Protein AF-A0AA40IRN2-F1 (afdb_monomer)

Solvent-accessible surface area (backbone atoms only — not comparable to full-atom values): 16487 Å² total; per-residue (Å²): 73,34,39,34,39,22,21,70,52,67,39,17,44,43,39,52,52,52,45,63,72,70,37,97,50,68,48,78,44,74,32,51,92,91,44,40,54,59,52,56,49,51,41,58,71,72,51,56,54,79,69,36,77,38,34,38,28,31,44,49,80,69,54,69,69,56,51,55,47,42,64,70,75,36,80,93,57,54,57,74,78,40,36,40,38,35,32,26,59,80,86,53,59,83,47,74,85,39,90,35,46,48,77,44,50,57,59,98,92,38,74,41,27,25,25,41,51,50,49,53,53,40,47,79,68,68,41,57,91,56,80,38,65,17,43,53,49,49,40,50,35,43,24,26,42,72,65,44,36,25,69,78,72,66,70,44,62,64,29,58,52,54,50,50,45,36,68,72,58,32,68,73,54,34,51,53,53,50,54,47,47,59,71,76,39,74,58,75,76,82,49,73,66,56,52,49,52,53,51,51,52,51,52,51,50,50,51,50,46,57,49,47,63,75,60,46,40,79,46,76,57,91,94,40,48,28,36,36,35,82,47,88,64,61,63,70,61,46,33,51,52,50,28,68,72,49,65,89,36,48,31,30,38,37,40,39,94,50,36,36,39,39,25,44,49,46,88,92,47,52,36,20,66,57,22,42,80,58,75,28,33,59,42,43,54,46,17,28,30,63,47,50,74,64,58,54,50,53,54,53,40,74,76,78,109

Secondary structure (DSSP, 8-state):
-EEEEEESSHHHHHHHHHHHHH-SSEEEEEE-TTTHHHHHHHHHHTTGGGG-SEEEEES----HHHHHHHHHH-TT--HHHHEEEEE--GGGGGGGG-TTEEE-SEETTEE--HHHHHHHHHHHTT-GGG--HHHHHHHHHHHHHHTTHIIIII---HHHHHHHHHHHH-HHHHHHHHHHHHHH-SS----HHHHHHHHHHHHHHHHHHHHHHHT-EEEEETTEEEEEEE--SSHHHHHHHHHHH-TTSSEEEEE-SSEEEEEESSTT--HHHHHHTTT-EEETTEEEEE--HHHHHHHHHHHH-

Sequence (305 aa):
MIKLFTHNDLDGIGCAILGQLAFENIDIEFCGYGDINKKVEEFIQSGDFNNYSHTYITDISITEELIEKIIRDYINFNLDENVTLIDHHPTAKYLYKYGWTIIKINNELGKCSGTSLFYEYLLDNKYSQLEKDVINEFVEIVRRYDTWEWKTVFNDEVPNILNNLLAIYGRKIFINNIMYKLKTEDKFQFDKTDLLLLEINKENKKLYFENKCKELIEYDIQNYHVGIVFAEQYISELGNYLAEQFKELDFIVLIGNKTISYRGIKDNIDLGVFAKQFGGGGHPKASGSRINKKNQLDYIKSLFN

Foldseek 3Di:
DEEEEFEDALLRLLLVLVCVLQDVDYDYDHDDPVCPLVVVLVCLVVVVLVVHQAYEYFQDDHDPVSVVCCVPPVVVDDCLRHYAYEHQDPVCVVCVVPPSYHYHQADPVGGFTRSRRSLVVSVVVVSCSCVAQANVQSSVLCGCLVVVCCVVPVVHCSSVLLSVLCVQLPSPRSSVVSSVCSVPDRHDDDDPVSVVSVVVVVVVVVVVLVVQLVQWDFDDDPPFTETEGEDDPPVVVSQVSNLVVCLVGQWYWYHYDWKIKIAGNDPPAQVQVVQVVQVWGDGRGIIMHTDDPVNVVVVVVVVPD

Nearest PDB structures (foldseek):
  6mtz-assembly1_A  TM=4.081E-01  e=3.654E-16  Helicobacter pylori G27
  3dev-assembly1_B  TM=4.100E-01  e=7.756E-09  Staphylococcus haemolyticus JCSC1435
  5izo-assembly2_B  TM=3.971E-01  e=1.043E-08  Bacillus subtilis subsp. subtilis str. 168
  5j21-assembly2_B  TM=4.107E-01  e=5.804E-08  Bacillus subtilis subsp. subtilis str. 168
  3e3m-assembly2_D  TM=5.536E-01  e=1.646E-01  Ruegeria pomeroyi

Organism: NCBI:txid1443123

pLDDT: mean 96.01, std 2.79, range [77.94, 98.88]

Structure (mmCIF, N/CA/C/O backbone):
data_AF-A0AA40IRN2-F1
#
_entry.id   AF-A0AA40IRN2-F1
#
loop_
_atom_site.group_PDB
_atom_site.id
_atom_site.type_symbol
_atom_site.label_atom_id
_atom_site.label_alt_id
_atom_site.label_comp_id
_atom_site.label_asym_id
_atom_site.label_entity_id
_atom_site.label_seq_id
_atom_site.pdbx_PDB_ins_code
_atom_site.Cartn_x
_atom_site.Cartn_y
_atom_site.Cartn_z
_atom_site.occupancy
_atom_site.B_iso_or_equiv
_atom_site.auth_seq_id
_atom_site.auth_comp_id
_atom_site.auth_asym_id
_atom_site.auth_atom_id
_atom_site.pdbx_PDB_model_num
ATOM 1 N N . MET A 1 1 ? 22.079 -0.196 -15.005 1.00 94.56 1 MET A N 1
ATOM 2 C CA . MET A 1 1 ? 21.284 -0.267 -13.757 1.00 94.56 1 MET A CA 1
ATOM 3 C C . MET A 1 1 ? 19.828 -0.041 -14.128 1.00 94.56 1 MET A C 1
ATOM 5 O O . MET A 1 1 ? 19.590 0.681 -15.086 1.00 94.56 1 MET A O 1
ATOM 9 N N . ILE A 1 2 ? 18.871 -0.662 -13.446 1.00 97.81 2 ILE A N 1
ATOM 10 C CA . ILE A 1 2 ? 17.433 -0.475 -13.703 1.00 97.81 2 ILE A CA 1
ATOM 11 C C . ILE A 1 2 ? 16.844 0.442 -12.635 1.00 97.81 2 ILE A C 1
ATOM 13 O O . ILE A 1 2 ? 17.186 0.285 -11.466 1.00 97.81 2 ILE A O 1
ATOM 17 N N . LYS A 1 3 ? 15.985 1.388 -13.023 1.00 98.50 3 LYS A N 1
ATOM 18 C CA . LYS A 1 3 ? 15.174 2.172 -12.080 1.00 98.50 3 LYS A CA 1
ATOM 19 C C . LYS A 1 3 ? 13.771 1.577 -12.040 1.00 98.50 3 LYS A C 1
ATOM 21 O O . LYS A 1 3 ? 13.212 1.276 -13.091 1.00 98.50 3 LYS A O 1
ATOM 26 N N . LEU A 1 4 ? 13.197 1.417 -10.853 1.00 98.75 4 LEU A N 1
ATOM 27 C CA . LEU A 1 4 ? 11.818 0.973 -10.668 1.00 98.75 4 LEU A CA 1
ATOM 28 C C . LEU A 1 4 ? 11.095 1.912 -9.705 1.00 98.75 4 LEU A C 1
ATOM 30 O O . LEU A 1 4 ? 11.434 1.970 -8.525 1.00 98.75 4 LEU A O 1
ATOM 34 N N . PHE A 1 5 ? 10.075 2.603 -10.199 1.00 98.81 5 PHE A N 1
ATOM 35 C CA . PHE A 1 5 ? 9.076 3.268 -9.372 1.00 98.81 5 PHE A CA 1
ATOM 36 C C . PHE A 1 5 ? 7.882 2.333 -9.203 1.00 98.81 5 PHE A C 1
ATOM 38 O O . PHE A 1 5 ? 7.378 1.796 -10.184 1.00 98.81 5 PHE A O 1
ATOM 45 N N . THR A 1 6 ? 7.422 2.123 -7.975 1.00 98.81 6 THR A N 1
ATOM 46 C CA . THR A 1 6 ? 6.295 1.216 -7.723 1.00 98.81 6 THR A CA 1
ATOM 47 C C . THR A 1 6 ? 5.437 1.680 -6.556 1.00 98.81 6 THR A C 1
ATOM 49 O O . THR A 1 6 ? 5.915 2.447 -5.710 1.00 98.81 6 THR A O 1
ATOM 52 N N . HIS A 1 7 ? 4.176 1.250 -6.485 1.00 98.56 7 HIS A N 1
ATOM 53 C CA . HIS A 1 7 ? 3.343 1.551 -5.323 1.00 98.56 7 HIS A CA 1
ATOM 54 C C . HIS A 1 7 ? 3.890 0.886 -4.045 1.00 98.56 7 HIS A C 1
ATOM 56 O O . HIS A 1 7 ? 4.838 0.102 -4.068 1.00 98.56 7 HIS A O 1
ATOM 62 N N . ASN A 1 8 ? 3.368 1.273 -2.884 1.00 97.44 8 ASN A N 1
ATOM 63 C CA . ASN A 1 8 ? 3.949 0.969 -1.579 1.00 97.44 8 ASN A CA 1
ATOM 64 C C . ASN A 1 8 ? 3.127 -0.023 -0.746 1.00 97.44 8 ASN A C 1
ATOM 66 O O . ASN A 1 8 ? 3.493 -0.272 0.407 1.00 97.44 8 ASN A O 1
ATOM 70 N N . ASP A 1 9 ? 2.055 -0.565 -1.312 1.00 98.38 9 ASP A N 1
ATOM 71 C CA . ASP A 1 9 ? 1.256 -1.645 -0.747 1.00 98.38 9 ASP A CA 1
ATOM 72 C C . ASP A 1 9 ? 1.791 -3.022 -1.183 1.00 98.38 9 ASP A C 1
ATOM 74 O O . ASP A 1 9 ? 2.923 -3.140 -1.659 1.00 98.38 9 ASP A O 1
ATOM 78 N N . LEU A 1 10 ? 1.020 -4.087 -0.943 1.00 98.75 10 LEU A N 1
ATOM 79 C CA . LEU A 1 10 ? 1.460 -5.447 -1.250 1.00 98.75 10 LEU A CA 1
ATOM 80 C C . LEU A 1 10 ? 1.694 -5.664 -2.751 1.00 98.75 10 LEU A C 1
ATOM 82 O O . LEU A 1 10 ? 2.630 -6.386 -3.095 1.00 98.75 10 LEU A O 1
ATOM 86 N N . ASP A 1 11 ? 0.889 -5.054 -3.621 1.00 98.75 11 ASP A N 1
ATOM 87 C CA . ASP A 1 11 ? 1.005 -5.249 -5.064 1.00 98.75 11 ASP A CA 1
ATOM 88 C C . ASP A 1 11 ? 2.237 -4.520 -5.613 1.00 98.75 11 ASP A C 1
ATOM 90 O O . ASP A 1 11 ? 3.119 -5.134 -6.215 1.00 98.75 11 ASP A O 1
ATOM 94 N N . GLY A 1 12 ? 2.434 -3.254 -5.249 1.00 98.75 12 GLY A N 1
ATOM 95 C CA . GLY A 1 12 ? 3.650 -2.542 -5.626 1.00 98.75 12 GLY A CA 1
ATOM 96 C C . GLY A 1 12 ? 4.929 -3.149 -5.022 1.00 98.75 12 GLY A C 1
ATOM 97 O O . GLY A 1 12 ? 5.990 -3.151 -5.659 1.00 98.75 12 GLY A O 1
ATOM 98 N N . ILE A 1 13 ? 4.852 -3.739 -3.822 1.00 98.88 13 ILE A N 1
ATOM 99 C CA . ILE A 1 13 ? 5.955 -4.512 -3.223 1.00 98.88 13 ILE A CA 1
ATOM 100 C C . ILE A 1 13 ? 6.198 -5.831 -3.963 1.00 98.88 13 ILE A C 1
ATOM 102 O O . ILE A 1 13 ? 7.358 -6.229 -4.104 1.00 98.88 13 ILE A O 1
ATOM 106 N N . GLY A 1 14 ? 5.156 -6.490 -4.468 1.00 98.81 14 GLY A N 1
ATOM 107 C CA . GLY A 1 14 ? 5.289 -7.660 -5.332 1.00 98.81 14 GLY A CA 1
ATOM 108 C C . GLY A 1 14 ? 6.088 -7.335 -6.596 1.00 98.81 14 GLY A C 1
ATOM 109 O O . GLY A 1 14 ? 7.049 -8.045 -6.903 1.00 98.81 14 GLY A O 1
ATOM 110 N N . CYS A 1 15 ? 5.818 -6.194 -7.240 1.00 98.81 15 CYS A N 1
ATOM 111 C CA . CYS A 1 15 ? 6.623 -5.704 -8.364 1.00 98.81 15 CYS A CA 1
ATOM 112 C C . CYS A 1 15 ? 8.100 -5.498 -7.992 1.00 98.81 15 CYS A C 1
ATOM 114 O O . CYS A 1 15 ? 8.995 -5.895 -8.739 1.00 98.81 15 CYS A O 1
ATOM 116 N N . ALA A 1 16 ? 8.377 -4.919 -6.818 1.00 98.75 16 ALA A N 1
ATOM 117 C CA . ALA A 1 16 ? 9.746 -4.737 -6.332 1.00 98.75 16 ALA A CA 1
ATOM 118 C C . ALA A 1 16 ? 10.485 -6.073 -6.146 1.00 98.75 16 ALA A C 1
ATOM 120 O O . ALA A 1 16 ? 11.648 -6.194 -6.534 1.00 98.75 16 ALA A O 1
ATOM 121 N N . ILE A 1 17 ? 9.812 -7.076 -5.577 1.00 98.75 17 ILE A N 1
ATOM 122 C CA . ILE A 1 17 ? 10.353 -8.428 -5.380 1.00 98.75 17 ILE A CA 1
ATOM 123 C C . ILE A 1 17 ? 10.669 -9.077 -6.733 1.00 98.75 17 ILE A C 1
ATOM 125 O O . ILE A 1 17 ? 11.782 -9.566 -6.927 1.00 98.75 17 ILE A O 1
ATOM 129 N N . LEU A 1 18 ? 9.741 -9.019 -7.695 1.00 98.75 18 LEU A N 1
ATOM 130 C CA . LEU A 1 18 ? 9.969 -9.531 -9.051 1.00 98.75 18 LEU A CA 1
ATOM 131 C C . LEU A 1 18 ? 11.143 -8.825 -9.738 1.00 98.75 18 LEU A C 1
ATOM 133 O O . LEU A 1 18 ? 12.004 -9.489 -10.314 1.00 98.75 18 LEU A O 1
ATOM 137 N N . GLY A 1 19 ? 11.243 -7.500 -9.603 1.00 98.25 19 GLY A N 1
ATOM 138 C CA . GLY A 1 19 ? 12.375 -6.729 -10.111 1.00 98.25 19 GLY A CA 1
ATOM 139 C C . GLY A 1 19 ? 13.716 -7.192 -9.527 1.00 98.25 19 GLY A C 1
ATOM 140 O O . GLY A 1 19 ? 14.675 -7.394 -10.268 1.00 98.25 19 GLY A O 1
ATOM 141 N N . GLN A 1 20 ? 13.796 -7.442 -8.217 1.00 97.94 20 GLN A N 1
ATOM 142 C CA . GLN A 1 20 ? 15.024 -7.952 -7.583 1.00 97.94 20 GLN A CA 1
ATOM 143 C C . GLN A 1 20 ? 15.376 -9.394 -7.972 1.00 97.94 20 GLN A C 1
ATOM 145 O O . GLN A 1 20 ? 16.529 -9.805 -7.825 1.00 97.94 20 GLN A O 1
ATOM 150 N N . LEU A 1 21 ? 14.400 -10.191 -8.410 1.00 97.50 21 LEU A N 1
ATOM 151 C CA . LEU A 1 21 ? 14.646 -11.532 -8.945 1.00 97.50 21 LEU A CA 1
ATOM 152 C C . LEU A 1 21 ? 15.080 -11.490 -10.416 1.00 97.50 21 LEU A C 1
ATOM 154 O O . LEU A 1 21 ? 15.886 -12.318 -10.838 1.00 97.50 21 LEU A O 1
ATOM 158 N N . ALA A 1 22 ? 14.556 -10.536 -11.186 1.00 97.25 22 ALA A N 1
ATOM 159 C CA . ALA A 1 22 ? 14.818 -10.400 -12.614 1.00 97.25 22 ALA A CA 1
ATOM 160 C C . ALA A 1 22 ? 16.167 -9.733 -12.916 1.00 97.25 22 ALA A C 1
ATOM 162 O O . ALA A 1 22 ? 16.868 -10.151 -13.840 1.00 97.25 22 ALA A O 1
ATOM 163 N N . PHE A 1 23 ? 16.534 -8.703 -12.148 1.00 96.00 23 PHE A N 1
ATOM 164 C CA . PHE A 1 23 ? 17.667 -7.829 -12.445 1.00 96.00 23 PHE A CA 1
ATOM 165 C C . PHE A 1 23 ? 18.740 -7.890 -11.352 1.00 96.00 23 PHE A C 1
ATOM 167 O O . PHE A 1 23 ? 18.444 -7.748 -10.168 1.00 96.00 23 PHE A O 1
ATOM 174 N N . GLU A 1 24 ? 20.011 -8.008 -11.749 1.00 90.50 24 GLU A N 1
ATOM 175 C CA . GLU A 1 24 ? 21.142 -7.981 -10.806 1.00 90.50 24 GLU A CA 1
ATOM 176 C C . GLU A 1 24 ? 21.316 -6.615 -10.121 1.00 90.50 24 GLU A C 1
ATOM 178 O O . GLU A 1 24 ? 21.674 -6.551 -8.949 1.00 90.50 24 GLU A O 1
ATOM 183 N N . ASN A 1 25 ? 21.062 -5.521 -10.851 1.00 94.56 25 ASN A N 1
ATOM 184 C CA . ASN A 1 25 ? 21.264 -4.147 -10.389 1.00 94.56 25 ASN A CA 1
ATOM 185 C C . ASN A 1 25 ? 20.003 -3.308 -10.618 1.00 94.56 25 ASN A C 1
ATOM 187 O O . ASN A 1 25 ? 19.801 -2.775 -11.716 1.00 94.56 25 ASN A O 1
ATOM 191 N N . ILE A 1 26 ? 19.191 -3.172 -9.571 1.00 97.62 26 ILE A N 1
ATOM 192 C CA . ILE A 1 26 ? 17.943 -2.407 -9.566 1.00 97.62 26 ILE A CA 1
ATOM 193 C C . ILE A 1 26 ? 17.926 -1.389 -8.417 1.00 97.62 26 ILE A C 1
ATOM 195 O O . ILE A 1 26 ? 18.228 -1.730 -7.274 1.00 97.62 26 ILE A O 1
ATOM 199 N N . ASP A 1 27 ? 17.559 -0.147 -8.727 1.00 98.25 27 ASP A N 1
ATOM 200 C CA . ASP A 1 27 ? 17.203 0.893 -7.761 1.00 98.25 27 ASP A CA 1
ATOM 201 C C . ASP A 1 27 ? 15.678 1.000 -7.678 1.00 98.25 27 ASP A C 1
ATOM 203 O O . ASP A 1 27 ? 15.012 1.199 -8.697 1.00 98.25 27 ASP A O 1
ATOM 207 N N . ILE A 1 28 ? 15.126 0.851 -6.474 1.00 98.50 28 ILE A N 1
ATOM 208 C CA . ILE A 1 28 ? 13.681 0.753 -6.251 1.00 98.50 28 ILE A CA 1
ATOM 209 C C . ILE A 1 28 ? 13.212 1.920 -5.399 1.00 98.50 28 ILE A C 1
ATOM 211 O O . ILE A 1 28 ? 13.638 2.099 -4.255 1.00 98.50 28 ILE A O 1
ATOM 215 N N . GLU A 1 29 ? 12.243 2.650 -5.930 1.00 98.44 29 GLU A N 1
ATOM 216 C CA . GLU A 1 29 ? 11.607 3.769 -5.271 1.00 98.44 29 GLU A CA 1
ATOM 217 C C . GLU A 1 29 ? 10.111 3.518 -5.093 1.00 98.44 29 GLU A C 1
ATOM 219 O O . GLU A 1 29 ? 9.336 3.432 -6.040 1.00 98.44 29 GLU A O 1
ATOM 224 N N . PHE A 1 30 ? 9.703 3.405 -3.833 1.00 98.50 30 PHE A N 1
ATOM 225 C CA . PHE A 1 30 ? 8.303 3.231 -3.475 1.00 98.50 30 PHE A CA 1
ATOM 226 C C . PHE A 1 30 ? 7.591 4.584 -3.416 1.00 98.50 30 PHE A C 1
ATOM 228 O O . PHE A 1 30 ? 8.056 5.517 -2.742 1.00 98.50 30 PHE A O 1
ATOM 235 N N . CYS A 1 31 ? 6.437 4.668 -4.062 1.00 98.06 31 CYS A N 1
ATOM 236 C CA . CYS A 1 31 ? 5.659 5.888 -4.228 1.00 98.06 31 CYS A CA 1
ATOM 237 C C . CYS A 1 31 ? 4.222 5.711 -3.730 1.00 98.06 31 CYS A C 1
ATOM 239 O O . CYS A 1 31 ? 3.700 4.603 -3.599 1.00 98.06 31 CYS A O 1
ATOM 241 N N . GLY A 1 32 ? 3.577 6.834 -3.443 1.00 97.19 32 GLY A N 1
ATOM 242 C CA . GLY A 1 32 ? 2.131 6.941 -3.336 1.00 97.19 32 GLY A CA 1
ATOM 243 C C . GLY A 1 32 ? 1.595 7.937 -4.362 1.00 97.19 32 GLY A C 1
ATOM 244 O O . GLY A 1 32 ? 2.338 8.715 -4.961 1.00 97.19 32 GLY A O 1
ATOM 245 N N . TYR A 1 33 ? 0.274 7.975 -4.518 1.00 94.25 33 TY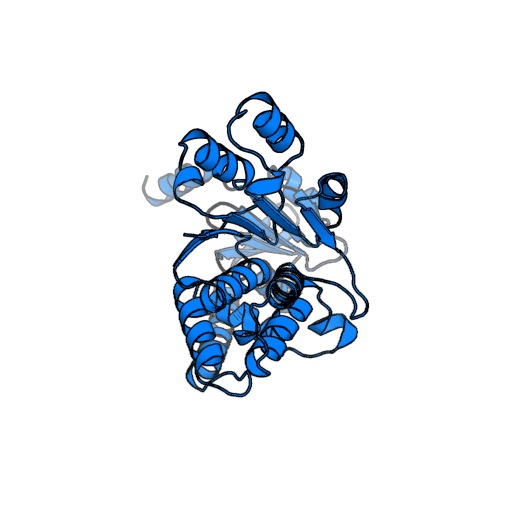R A N 1
ATOM 246 C CA . TYR A 1 33 ? -0.390 8.873 -5.473 1.00 94.25 33 TYR A CA 1
ATOM 247 C C . TYR A 1 33 ? -0.025 10.356 -5.300 1.00 94.25 33 TYR A C 1
ATOM 249 O O . TYR A 1 33 ? -0.038 11.120 -6.260 1.00 94.25 33 TYR A O 1
ATOM 257 N N . GLY A 1 34 ? 0.309 10.770 -4.073 1.00 94.94 34 GLY A N 1
ATOM 258 C CA . GLY A 1 34 ? 0.675 12.150 -3.761 1.00 94.94 34 GLY A CA 1
ATOM 259 C C . GLY A 1 34 ? 2.114 12.544 -4.108 1.00 94.94 34 GLY A C 1
ATOM 260 O O . GLY A 1 34 ? 2.408 13.736 -4.076 1.00 94.94 34 GLY A O 1
ATOM 261 N N . ASP A 1 35 ? 3.011 11.594 -4.400 1.00 97.44 35 ASP A N 1
ATOM 262 C CA . ASP A 1 35 ? 4.438 11.887 -4.607 1.00 97.44 35 ASP A CA 1
ATOM 263 C C . ASP A 1 35 ? 5.050 11.312 -5.895 1.00 97.44 35 ASP A C 1
ATOM 265 O O . ASP A 1 35 ? 6.100 11.804 -6.306 1.00 97.44 35 ASP A O 1
ATOM 269 N N . ILE A 1 36 ? 4.397 10.358 -6.573 1.00 98.06 36 ILE A N 1
ATOM 270 C CA . ILE A 1 36 ? 4.928 9.718 -7.791 1.00 98.06 36 ILE A CA 1
ATOM 271 C C . ILE A 1 36 ? 5.326 10.725 -8.877 1.00 98.06 36 ILE A C 1
ATOM 273 O O . ILE A 1 36 ? 6.443 10.671 -9.382 1.00 98.06 36 ILE A O 1
ATOM 277 N N . ASN A 1 37 ? 4.454 11.689 -9.190 1.00 98.31 37 ASN A N 1
ATOM 278 C CA . ASN A 1 37 ? 4.725 12.677 -10.239 1.00 98.31 37 ASN A CA 1
ATOM 279 C C . ASN A 1 37 ? 5.960 13.515 -9.919 1.00 98.31 37 ASN A C 1
ATOM 281 O O . ASN A 1 37 ? 6.832 13.691 -10.763 1.00 98.31 37 ASN A O 1
ATOM 285 N N . LYS A 1 38 ? 6.057 13.975 -8.669 1.00 98.00 38 LYS A N 1
ATOM 286 C CA . LYS A 1 38 ? 7.192 14.763 -8.200 1.00 98.00 38 LYS A CA 1
ATOM 287 C C . LYS A 1 38 ? 8.493 13.963 -8.296 1.00 98.00 38 LYS A C 1
ATOM 289 O O . LYS A 1 38 ? 9.482 14.486 -8.788 1.00 98.00 38 LYS A O 1
ATOM 294 N N . LYS A 1 39 ? 8.489 12.705 -7.850 1.00 98.19 39 LYS A N 1
ATOM 295 C CA . LYS A 1 39 ? 9.677 11.840 -7.861 1.00 98.19 39 LYS A CA 1
ATOM 296 C C . LYS A 1 39 ? 10.175 11.543 -9.274 1.00 98.19 39 LYS A C 1
ATOM 298 O O . LYS A 1 39 ? 11.369 11.654 -9.533 1.00 98.19 39 LYS A O 1
ATOM 303 N N . VAL A 1 40 ? 9.267 11.208 -10.193 1.00 97.69 40 VAL A N 1
ATOM 304 C CA . VAL A 1 40 ? 9.617 10.964 -11.602 1.00 97.69 40 VAL A CA 1
ATOM 305 C C . VAL A 1 40 ? 10.129 12.244 -12.261 1.00 97.69 40 VAL A C 1
ATOM 307 O O . VAL A 1 40 ? 11.119 12.209 -12.987 1.00 97.69 40 VAL A O 1
ATOM 310 N N . GLU A 1 41 ? 9.505 13.386 -11.970 1.00 96.75 41 GLU A N 1
ATOM 311 C CA . GLU A 1 41 ? 9.970 14.680 -12.461 1.00 96.75 41 GLU A CA 1
ATOM 312 C C . GLU A 1 41 ? 11.379 15.015 -11.953 1.00 96.75 41 GLU A C 1
ATOM 314 O O . GLU A 1 41 ? 12.243 15.359 -12.756 1.00 96.75 41 GLU A O 1
ATOM 319 N N . GLU A 1 42 ? 11.632 14.878 -10.648 1.00 96.69 42 GLU A N 1
ATOM 320 C CA . GLU A 1 42 ? 12.944 15.123 -10.033 1.00 96.69 42 GLU A CA 1
ATOM 321 C C . GLU A 1 42 ? 14.025 14.206 -10.625 1.00 96.69 42 GLU A C 1
ATOM 323 O O . GLU A 1 42 ? 15.121 14.675 -10.930 1.00 96.69 42 GLU A O 1
ATOM 328 N N . PHE A 1 43 ? 13.700 12.931 -10.862 1.00 96.56 43 PHE A N 1
ATOM 329 C CA . PHE A 1 43 ? 14.588 11.946 -11.489 1.00 96.56 43 PHE A CA 1
ATOM 330 C C . PHE A 1 43 ? 14.984 12.305 -12.930 1.00 96.56 43 PHE A C 1
ATOM 332 O O . PHE A 1 43 ? 16.132 12.115 -13.339 1.00 96.56 43 PHE A O 1
ATOM 339 N N . ILE A 1 44 ? 14.042 12.835 -13.712 1.00 94.81 44 ILE A N 1
ATOM 340 C CA . ILE A 1 44 ? 14.318 13.285 -15.081 1.00 94.81 44 ILE A CA 1
ATOM 341 C C . ILE A 1 44 ? 15.086 14.616 -15.050 1.00 94.81 44 ILE A C 1
ATOM 343 O O . ILE A 1 44 ? 16.057 14.789 -15.787 1.00 94.81 44 ILE A O 1
ATOM 347 N N . GLN A 1 45 ? 14.698 15.538 -14.163 1.00 93.75 45 GLN A N 1
ATOM 348 C CA . GLN A 1 45 ? 15.327 16.852 -13.994 1.00 93.75 45 GLN A CA 1
ATOM 349 C C . GLN A 1 45 ? 16.788 16.785 -13.578 1.00 93.75 45 GLN A C 1
ATOM 351 O O . GLN A 1 45 ? 17.594 17.572 -14.075 1.00 93.75 45 GLN A O 1
ATOM 356 N N . SER A 1 46 ? 17.133 15.872 -12.673 1.00 93.38 46 SER A N 1
ATOM 357 C CA . SER A 1 46 ? 18.512 15.699 -12.220 1.00 93.38 46 SER A CA 1
ATOM 358 C C . SER A 1 46 ? 19.425 15.136 -13.311 1.00 93.38 46 SER A C 1
ATOM 360 O O . SER A 1 46 ? 20.645 15.240 -13.199 1.00 93.38 46 SER A O 1
ATOM 362 N N . GLY A 1 47 ? 18.856 14.556 -14.374 1.00 91.62 47 GLY A N 1
ATOM 363 C CA . GLY A 1 47 ? 19.606 13.812 -15.380 1.00 91.62 47 GLY A CA 1
ATOM 364 C C . GLY A 1 47 ? 20.040 12.425 -14.903 1.00 91.62 47 GLY A C 1
ATOM 365 O O . GLY A 1 47 ? 20.795 11.758 -15.616 1.00 91.62 47 GLY A O 1
ATOM 366 N N . ASP A 1 48 ? 19.564 11.976 -13.734 1.00 91.19 48 ASP A N 1
ATOM 367 C CA . ASP A 1 48 ? 19.940 10.687 -13.146 1.00 91.19 48 ASP A CA 1
ATOM 368 C C . ASP A 1 48 ? 19.570 9.513 -14.045 1.00 91.19 48 ASP A C 1
ATOM 370 O O . ASP A 1 48 ? 20.256 8.492 -14.005 1.00 91.19 48 ASP A O 1
ATOM 374 N N . PHE A 1 49 ? 18.548 9.668 -14.893 1.00 92.19 49 PHE A N 1
ATOM 375 C CA . PHE A 1 49 ? 18.135 8.669 -15.878 1.00 92.19 49 PHE A CA 1
ATOM 376 C C . PHE A 1 49 ? 19.286 8.168 -16.764 1.00 92.19 49 PHE A C 1
ATOM 378 O O . PHE A 1 49 ? 19.280 7.000 -17.135 1.00 92.19 49 PHE A O 1
ATOM 385 N N . ASN A 1 50 ? 20.317 8.984 -17.029 1.00 92.38 50 ASN A N 1
ATOM 386 C CA . ASN A 1 50 ? 21.485 8.574 -17.822 1.00 92.38 50 ASN A CA 1
ATOM 387 C C . ASN A 1 50 ? 22.314 7.455 -17.161 1.00 92.38 50 ASN A C 1
ATOM 389 O O . ASN A 1 50 ? 23.101 6.787 -17.830 1.00 92.38 50 ASN A O 1
ATOM 393 N N . ASN A 1 51 ? 22.148 7.236 -15.853 1.00 95.00 51 ASN A N 1
ATOM 394 C CA . ASN A 1 51 ? 22.796 6.143 -15.122 1.00 95.00 51 ASN A CA 1
ATOM 395 C C . ASN A 1 51 ? 22.030 4.812 -15.244 1.00 95.00 51 ASN A C 1
ATOM 397 O O . ASN A 1 51 ? 22.503 3.768 -14.775 1.00 95.00 51 ASN A O 1
ATOM 401 N N . TYR A 1 52 ? 20.843 4.839 -15.852 1.00 96.38 52 TYR A N 1
ATOM 402 C CA . TYR A 1 52 ? 19.941 3.704 -15.950 1.00 96.38 52 TYR A CA 1
ATOM 403 C C . TYR A 1 52 ? 19.766 3.279 -17.403 1.00 96.38 52 TYR A C 1
ATOM 405 O O . TYR A 1 52 ? 19.670 4.096 -18.307 1.00 96.38 52 TYR A O 1
ATOM 413 N N . SER A 1 53 ? 19.733 1.967 -17.623 1.00 95.38 53 SER A N 1
ATOM 414 C CA . SER A 1 53 ? 19.483 1.396 -18.947 1.00 95.38 53 SER A CA 1
ATOM 415 C C . SER A 1 53 ? 17.998 1.355 -19.286 1.00 95.38 53 SER A C 1
ATOM 417 O O . SER A 1 53 ? 17.661 1.261 -20.456 1.00 95.38 53 SER A O 1
ATOM 419 N N . HIS A 1 54 ? 17.131 1.352 -18.269 1.00 96.94 54 HIS A N 1
ATOM 420 C CA . HIS A 1 54 ? 15.680 1.396 -18.428 1.00 96.94 54 HIS A CA 1
ATOM 421 C C . HIS A 1 54 ? 15.004 1.817 -17.124 1.00 96.94 54 HIS A C 1
ATOM 423 O O . HIS A 1 54 ? 15.530 1.547 -16.034 1.00 96.94 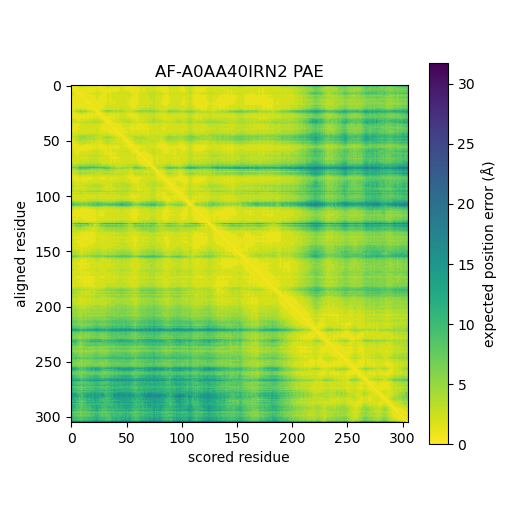54 HIS A O 1
ATOM 429 N N . THR A 1 55 ? 13.827 2.427 -17.239 1.00 98.19 55 THR A N 1
ATOM 430 C CA . THR A 1 55 ? 12.971 2.809 -16.112 1.00 98.19 55 THR A CA 1
ATOM 431 C C . THR A 1 55 ? 11.634 2.087 -16.188 1.00 98.19 55 THR A C 1
ATOM 433 O O . THR A 1 55 ? 10.922 2.171 -17.183 1.00 98.19 55 THR A O 1
ATOM 436 N N . TYR A 1 56 ? 11.261 1.416 -15.107 1.00 98.75 56 TYR A N 1
ATOM 437 C CA . TYR A 1 56 ? 9.943 0.824 -14.937 1.00 98.75 56 TYR A CA 1
ATOM 438 C C . TYR A 1 56 ? 9.105 1.663 -13.977 1.00 98.75 56 TYR A C 1
ATOM 440 O O . TYR A 1 56 ? 9.612 2.157 -12.967 1.00 98.75 56 TYR A O 1
ATOM 448 N N . ILE A 1 57 ? 7.819 1.799 -14.284 1.00 98.81 57 ILE A N 1
ATOM 449 C CA . ILE A 1 57 ? 6.811 2.339 -13.372 1.00 98.81 57 ILE A CA 1
ATOM 450 C C . ILE A 1 57 ? 5.707 1.286 -13.261 1.00 98.81 57 ILE A C 1
ATOM 452 O O . ILE A 1 57 ? 5.077 0.967 -14.264 1.00 98.81 57 ILE A O 1
ATOM 456 N N . THR A 1 58 ? 5.494 0.707 -12.082 1.00 98.81 58 THR A N 1
ATOM 457 C CA . THR A 1 58 ? 4.567 -0.423 -11.903 1.00 98.81 58 THR A CA 1
ATOM 458 C C . THR A 1 58 ? 3.539 -0.146 -10.820 1.00 98.81 58 THR A C 1
ATOM 460 O O . THR A 1 58 ? 3.884 0.425 -9.790 1.00 98.81 58 THR A O 1
ATOM 463 N N . ASP A 1 59 ? 2.299 -0.593 -11.023 1.00 98.62 59 ASP A N 1
ATOM 464 C CA . ASP A 1 59 ? 1.206 -0.485 -10.035 1.00 98.62 59 ASP A CA 1
ATOM 465 C C . ASP A 1 59 ? 0.832 0.963 -9.635 1.00 98.62 59 ASP A C 1
ATOM 467 O O . ASP A 1 59 ? 0.104 1.247 -8.687 1.00 98.62 59 ASP A O 1
ATOM 471 N N . ILE A 1 60 ? 1.369 1.939 -10.358 1.00 98.31 60 ILE A N 1
ATOM 472 C CA . ILE A 1 60 ? 1.088 3.350 -10.153 1.00 98.31 60 ILE A CA 1
ATOM 473 C C . ILE A 1 60 ? 1.316 4.096 -11.462 1.00 98.31 60 ILE A C 1
ATOM 475 O O . ILE A 1 60 ? 2.186 3.741 -12.255 1.00 98.31 60 ILE A O 1
ATOM 479 N N . SER A 1 61 ? 0.548 5.160 -11.677 1.00 97.62 61 SER A N 1
ATOM 480 C CA . SER A 1 61 ? 0.613 5.969 -12.894 1.00 97.62 61 SER A CA 1
ATOM 481 C C . SER A 1 61 ? 1.067 7.406 -12.628 1.00 97.62 61 SER A C 1
ATOM 483 O O . SER A 1 61 ? 0.808 7.975 -11.564 1.00 97.62 61 SER A O 1
ATOM 485 N N . ILE A 1 62 ? 1.702 8.013 -13.634 1.00 97.75 62 ILE A N 1
ATOM 486 C CA . ILE A 1 62 ? 2.014 9.449 -13.695 1.00 97.75 62 ILE A CA 1
ATOM 487 C C . ILE A 1 62 ? 0.973 10.193 -14.525 1.00 97.75 62 ILE A C 1
ATOM 489 O O . ILE A 1 62 ? 0.445 9.631 -15.475 1.00 97.75 62 ILE A O 1
ATOM 493 N N . THR A 1 63 ? 0.691 11.450 -14.193 1.00 97.38 63 THR A N 1
ATOM 494 C CA . THR A 1 63 ? -0.363 12.233 -14.846 1.00 97.38 63 THR A CA 1
ATOM 495 C C . THR A 1 63 ? -0.027 12.576 -16.293 1.00 97.38 63 THR A C 1
ATOM 497 O O . THR A 1 63 ? 1.131 12.746 -16.670 1.00 97.38 63 THR A O 1
ATOM 500 N N . GLU A 1 64 ? -1.073 12.772 -17.095 1.00 96.50 64 GLU A N 1
ATOM 501 C CA . GLU A 1 64 ? -0.954 13.281 -18.464 1.00 96.50 64 GLU A CA 1
ATOM 502 C C . GLU A 1 64 ? -0.224 14.632 -18.517 1.00 96.50 64 GLU A C 1
ATOM 504 O O . GLU A 1 64 ? 0.636 14.830 -19.369 1.00 96.50 64 GLU A O 1
ATOM 509 N N . GLU A 1 65 ? -0.477 15.515 -17.545 1.00 97.06 65 GLU A N 1
ATOM 510 C CA . GLU A 1 65 ? 0.236 16.790 -17.396 1.00 97.06 65 GLU A CA 1
ATOM 511 C C . GLU A 1 65 ? 1.755 16.593 -17.266 1.00 97.06 65 GLU A C 1
ATOM 513 O O . GLU A 1 65 ? 2.529 17.297 -17.921 1.00 97.06 65 GLU A O 1
ATOM 518 N N . LEU A 1 66 ? 2.195 15.625 -16.450 1.00 97.12 66 LEU A N 1
ATOM 519 C CA . LEU A 1 66 ? 3.618 15.335 -16.311 1.00 97.12 66 LEU A CA 1
ATOM 520 C C . LEU A 1 66 ? 4.191 14.764 -17.611 1.00 97.12 66 LEU A C 1
ATOM 522 O O . LEU A 1 66 ? 5.282 15.158 -18.011 1.00 97.12 66 LEU A O 1
ATOM 526 N N . ILE A 1 67 ? 3.463 13.882 -18.296 1.00 96.94 67 ILE A N 1
ATOM 527 C CA . ILE A 1 67 ? 3.906 13.307 -19.574 1.00 96.94 67 ILE A CA 1
ATOM 528 C C . ILE A 1 67 ? 4.096 14.405 -20.626 1.00 96.94 67 ILE A C 1
ATOM 530 O O . ILE A 1 67 ? 5.149 14.477 -21.259 1.00 96.94 67 ILE A O 1
ATOM 534 N N . GLU A 1 68 ? 3.119 15.299 -20.788 1.00 95.69 68 GLU A N 1
ATOM 535 C CA . GLU A 1 68 ? 3.213 16.430 -21.720 1.00 95.69 68 GLU A CA 1
ATOM 536 C C . GLU A 1 68 ? 4.373 17.365 -21.372 1.00 95.69 68 GLU A C 1
ATOM 538 O O . GLU A 1 68 ? 5.076 17.852 -22.261 1.00 95.69 68 GLU A O 1
ATOM 543 N N . LYS A 1 69 ? 4.604 17.593 -20.075 1.00 96.31 69 LYS A N 1
ATOM 544 C CA . LYS A 1 69 ? 5.760 18.346 -19.590 1.00 96.31 69 LYS A CA 1
ATOM 545 C C . LYS A 1 69 ? 7.073 17.658 -19.953 1.00 96.31 69 LYS A C 1
ATOM 547 O O . LYS A 1 69 ? 7.969 18.329 -20.458 1.00 96.31 69 LYS A O 1
ATOM 552 N N . ILE A 1 70 ? 7.177 16.343 -19.747 1.00 95.38 70 ILE A N 1
ATOM 553 C CA . ILE A 1 70 ? 8.371 15.561 -20.083 1.00 95.38 70 ILE A CA 1
ATOM 554 C C . ILE A 1 70 ? 8.690 15.698 -21.576 1.00 95.38 70 ILE A C 1
ATOM 556 O O . ILE A 1 70 ? 9.798 16.088 -21.938 1.00 95.38 70 ILE A O 1
ATOM 560 N N . ILE A 1 71 ? 7.691 15.465 -22.432 1.00 94.00 71 ILE A N 1
ATOM 561 C CA . ILE A 1 71 ? 7.832 15.521 -23.895 1.00 94.00 71 ILE A CA 1
ATOM 562 C C . ILE A 1 71 ? 8.260 16.917 -24.368 1.00 94.00 71 ILE A C 1
ATOM 564 O O . ILE A 1 71 ? 9.085 17.040 -25.272 1.00 94.00 71 ILE A O 1
ATOM 568 N N . ARG A 1 72 ? 7.695 17.976 -23.778 1.00 94.62 72 ARG A N 1
ATOM 569 C CA . ARG A 1 72 ? 7.974 19.358 -24.185 1.00 94.62 72 ARG A CA 1
ATOM 570 C C . ARG A 1 72 ? 9.332 19.857 -23.692 1.00 94.62 72 ARG A C 1
ATOM 572 O O . ARG A 1 72 ? 10.039 20.519 -24.448 1.00 94.62 72 ARG A O 1
ATOM 579 N N . ASP A 1 73 ? 9.669 19.576 -22.435 1.00 94.19 73 ASP A N 1
ATOM 580 C CA . ASP A 1 73 ? 10.756 20.266 -21.733 1.00 94.19 73 ASP A CA 1
ATOM 581 C C . ASP A 1 73 ? 12.058 19.432 -21.680 1.00 94.19 73 ASP A C 1
ATOM 583 O O . ASP A 1 73 ? 13.137 20.001 -21.504 1.00 94.19 73 ASP A O 1
ATOM 587 N N . TYR A 1 74 ? 12.002 18.108 -21.895 1.00 90.06 74 TYR A N 1
ATOM 588 C CA . TYR A 1 74 ? 13.151 17.192 -21.767 1.00 90.06 74 TYR A CA 1
ATOM 589 C C . TYR A 1 74 ? 13.434 16.445 -23.073 1.00 90.06 74 TYR A C 1
ATOM 591 O O . TYR A 1 74 ? 13.369 15.225 -23.149 1.00 90.06 74 TYR A O 1
ATOM 599 N N . ILE A 1 75 ? 13.818 17.197 -24.105 1.00 83.62 75 ILE A N 1
ATOM 600 C CA . ILE A 1 75 ? 14.012 16.711 -25.486 1.00 83.62 75 ILE A CA 1
ATOM 601 C C . ILE A 1 75 ? 15.025 15.548 -25.588 1.00 83.62 75 ILE A C 1
ATOM 603 O O . ILE A 1 75 ? 14.933 14.724 -26.492 1.00 83.62 75 ILE A O 1
ATOM 607 N N . ASN A 1 76 ? 15.978 15.457 -24.656 1.00 83.50 76 ASN A N 1
ATOM 608 C CA . ASN A 1 76 ? 16.983 14.387 -24.623 1.00 83.50 76 ASN A CA 1
ATOM 609 C C . ASN A 1 76 ? 16.502 13.105 -23.916 1.00 83.50 76 ASN A C 1
ATOM 611 O O . ASN A 1 76 ? 17.271 12.152 -23.812 1.00 83.50 76 ASN A O 1
ATOM 615 N N . PHE A 1 77 ? 15.273 13.082 -23.397 1.00 89.81 77 PHE A N 1
ATOM 616 C CA . PHE A 1 77 ? 14.686 11.935 -22.716 1.00 89.81 77 PHE A CA 1
ATOM 617 C C . PHE A 1 77 ? 13.469 11.437 -23.495 1.00 89.81 77 PHE A C 1
ATOM 619 O O . PHE A 1 77 ? 12.399 12.044 -23.474 1.00 89.81 77 PHE A O 1
ATOM 626 N N . ASN A 1 78 ? 13.638 10.314 -24.191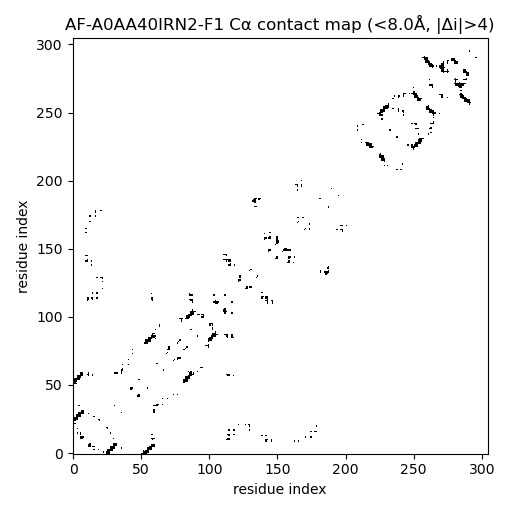 1.00 91.69 78 ASN A N 1
ATOM 627 C CA . ASN A 1 78 ? 12.560 9.695 -24.950 1.00 91.69 78 ASN A CA 1
ATOM 628 C C . ASN A 1 78 ? 11.816 8.670 -24.081 1.00 91.69 78 ASN A C 1
ATOM 630 O O . ASN A 1 78 ? 12.387 7.642 -23.717 1.00 91.69 78 ASN A O 1
ATOM 634 N N . LEU A 1 79 ? 10.545 8.933 -23.767 1.00 93.44 79 LEU A N 1
ATOM 635 C CA . LEU A 1 79 ? 9.709 8.014 -22.988 1.00 93.44 79 LEU A CA 1
ATOM 636 C C . LEU A 1 79 ? 9.555 6.647 -23.667 1.00 93.44 79 LEU A C 1
ATOM 638 O O . LEU A 1 79 ? 9.651 5.636 -22.979 1.00 93.44 79 LEU A O 1
ATOM 642 N N . ASP A 1 80 ? 9.390 6.614 -24.994 1.00 93.12 80 ASP A N 1
ATOM 643 C CA . ASP A 1 80 ? 9.207 5.371 -25.757 1.00 93.12 80 ASP A CA 1
ATOM 644 C C . ASP A 1 80 ? 10.421 4.433 -25.677 1.00 93.12 80 ASP A C 1
ATOM 646 O O . ASP A 1 80 ? 10.280 3.217 -25.780 1.00 93.12 80 ASP A O 1
ATOM 650 N N . GLU A 1 81 ? 11.615 4.992 -25.480 1.00 92.75 81 GLU A N 1
ATOM 651 C CA . GLU A 1 81 ? 12.867 4.229 -25.428 1.00 92.75 81 GLU A CA 1
ATOM 652 C C . GLU A 1 81 ? 13.313 3.908 -24.001 1.00 92.75 81 GLU A C 1
ATOM 654 O O . GLU A 1 81 ? 13.954 2.885 -23.778 1.00 92.75 81 GLU A O 1
ATOM 659 N N . ASN A 1 82 ? 13.008 4.784 -23.040 1.00 94.56 82 ASN A N 1
ATOM 660 C CA . ASN A 1 82 ? 13.607 4.731 -21.704 1.00 94.56 82 ASN A CA 1
ATOM 661 C C . ASN A 1 82 ? 12.644 4.263 -20.612 1.00 94.56 82 ASN A C 1
ATOM 663 O O . ASN A 1 82 ? 13.093 3.991 -19.493 1.00 94.56 82 ASN A O 1
ATOM 667 N N . VAL A 1 83 ? 11.337 4.222 -20.887 1.00 97.75 83 VAL A N 1
ATOM 668 C CA . VAL A 1 83 ? 10.316 3.945 -19.874 1.00 97.75 83 VAL A CA 1
ATOM 669 C C . VAL A 1 83 ? 9.419 2.793 -20.303 1.00 97.75 83 VAL A C 1
ATOM 671 O O . VAL A 1 83 ? 9.060 2.646 -21.465 1.00 97.75 83 VAL A O 1
ATOM 674 N N . THR A 1 84 ? 9.015 1.974 -19.339 1.00 98.44 84 THR A N 1
ATOM 675 C CA . THR A 1 84 ? 7.842 1.110 -19.469 1.00 98.44 84 THR A CA 1
ATOM 676 C C . THR A 1 84 ? 6.965 1.283 -18.244 1.00 98.44 84 THR A C 1
ATOM 678 O O . THR A 1 84 ? 7.417 1.077 -17.117 1.00 98.44 84 THR A O 1
ATOM 681 N N . LEU A 1 85 ? 5.709 1.669 -18.461 1.00 98.75 85 LEU A N 1
ATOM 682 C CA . LEU A 1 85 ? 4.724 1.813 -17.393 1.00 98.75 85 LEU A CA 1
ATOM 683 C C . LEU A 1 85 ? 3.701 0.689 -17.480 1.00 98.75 85 LEU A C 1
ATOM 685 O O . LEU A 1 85 ? 3.107 0.481 -18.533 1.00 98.75 85 LEU A O 1
ATOM 689 N N . ILE A 1 86 ? 3.492 -0.024 -16.378 1.00 98.75 86 ILE A N 1
ATOM 690 C CA . ILE A 1 86 ? 2.616 -1.191 -16.295 1.00 98.75 86 ILE A CA 1
ATOM 691 C C . ILE A 1 86 ? 1.621 -0.967 -15.160 1.00 98.75 86 ILE A C 1
ATOM 693 O O . ILE A 1 86 ? 2.013 -0.841 -14.000 1.00 98.75 86 ILE A O 1
ATOM 697 N N . ASP A 1 87 ? 0.334 -0.913 -15.486 1.00 98.38 87 ASP A N 1
ATOM 698 C CA . ASP A 1 87 ? -0.707 -0.602 -14.507 1.00 98.38 87 ASP A CA 1
ATOM 699 C C . ASP A 1 87 ? -2.023 -1.335 -14.828 1.00 98.38 87 ASP A C 1
ATOM 701 O O . ASP A 1 87 ? -2.320 -1.695 -15.970 1.00 98.38 87 ASP A O 1
ATOM 705 N N . HIS A 1 88 ? -2.836 -1.559 -13.804 1.00 98.00 88 HIS A N 1
ATOM 706 C CA . HIS A 1 88 ? -4.128 -2.238 -13.879 1.00 98.00 88 HIS A CA 1
ATOM 707 C C . HIS A 1 88 ? -5.302 -1.319 -13.495 1.00 98.00 88 HIS A C 1
ATOM 709 O O . HIS A 1 88 ? -6.466 -1.669 -13.715 1.00 98.00 88 HIS A O 1
ATOM 715 N N . HIS A 1 89 ? -5.032 -0.115 -12.982 1.00 97.12 89 HIS A N 1
ATOM 716 C CA . HIS A 1 89 ? -6.068 0.802 -12.522 1.00 97.12 89 HIS A CA 1
ATOM 717 C C . HIS A 1 89 ? -6.948 1.331 -13.676 1.00 97.12 89 HIS A C 1
ATOM 719 O O . HIS A 1 89 ? -6.444 1.885 -14.658 1.00 97.12 89 HIS A O 1
ATOM 725 N N . PRO A 1 90 ? -8.293 1.291 -13.566 1.00 96.62 90 PRO A N 1
ATOM 726 C CA . PRO A 1 90 ? -9.180 1.872 -14.579 1.00 96.62 90 PRO A CA 1
ATOM 727 C C . PRO A 1 90 ? -8.996 3.379 -14.793 1.00 96.62 90 PRO A C 1
ATOM 729 O O . PRO A 1 90 ? -9.339 3.900 -15.855 1.00 96.62 90 PRO A O 1
ATOM 732 N N . THR A 1 91 ? -8.471 4.087 -13.795 1.00 95.56 91 THR A N 1
ATOM 733 C CA . THR A 1 91 ? -8.131 5.511 -13.876 1.00 95.56 91 THR A CA 1
ATOM 734 C C . THR A 1 91 ? -6.934 5.778 -14.785 1.00 95.56 91 THR A C 1
ATOM 736 O O . THR A 1 91 ? -6.812 6.895 -15.271 1.00 95.56 91 THR A O 1
ATOM 739 N N . ALA A 1 92 ? -6.103 4.774 -15.079 1.00 95.44 92 ALA A N 1
ATOM 740 C CA . ALA A 1 92 ? -4.930 4.878 -15.945 1.00 95.44 92 ALA A CA 1
ATOM 741 C C . ALA A 1 92 ? -5.246 4.713 -17.444 1.00 95.44 92 ALA A C 1
ATOM 743 O O . ALA A 1 92 ? -4.362 4.832 -18.284 1.00 95.44 92 ALA A O 1
ATOM 744 N N . LYS A 1 93 ? -6.512 4.483 -17.828 1.00 96.44 93 LYS A N 1
ATOM 745 C CA . LYS A 1 93 ? -6.917 4.254 -19.234 1.00 96.44 93 LYS A CA 1
ATOM 746 C C . LYS A 1 93 ? -6.527 5.367 -20.213 1.00 96.44 93 LYS A C 1
ATOM 748 O O . LYS A 1 93 ? -6.412 5.102 -21.405 1.00 96.44 93 LYS A O 1
ATOM 753 N N . TYR A 1 94 ? -6.332 6.602 -19.747 1.00 96.50 94 TYR A N 1
ATOM 754 C CA . TYR A 1 94 ? -5.854 7.696 -20.604 1.00 96.50 94 TYR A CA 1
ATOM 755 C C . TYR A 1 94 ? -4.462 7.417 -21.192 1.00 96.50 94 TYR A C 1
ATOM 757 O O . TYR A 1 94 ? -4.102 8.002 -22.213 1.00 96.50 94 TYR A O 1
ATOM 765 N N . LEU A 1 95 ? -3.706 6.493 -20.590 1.00 96.81 95 LEU A N 1
ATOM 766 C CA . LEU A 1 95 ? -2.381 6.102 -21.042 1.00 96.81 95 LEU A CA 1
ATOM 767 C C . LEU A 1 95 ? -2.391 5.180 -22.269 1.00 96.81 95 LEU A C 1
ATOM 769 O O . LEU A 1 95 ? -1.373 5.109 -22.941 1.00 96.81 95 LEU A O 1
ATOM 773 N N . TYR A 1 96 ? -3.525 4.571 -22.655 1.00 95.88 96 TYR A N 1
ATOM 774 C CA . TYR A 1 96 ? -3.612 3.640 -23.803 1.00 95.88 96 TYR A CA 1
ATOM 775 C C . TYR A 1 96 ? -3.037 4.166 -25.125 1.00 95.88 96 TYR A C 1
ATOM 777 O O . TYR A 1 96 ? -2.718 3.387 -26.019 1.00 95.88 96 TYR A O 1
ATOM 785 N N . LYS A 1 97 ? -2.951 5.487 -25.279 1.00 95.62 97 LYS A N 1
ATOM 786 C CA . LYS A 1 97 ? -2.408 6.140 -26.471 1.00 95.62 97 LYS A CA 1
ATOM 787 C C . LYS A 1 97 ? -0.875 6.144 -26.542 1.00 95.62 97 LYS A C 1
ATOM 789 O O . LYS A 1 97 ? -0.341 6.538 -27.574 1.00 95.62 97 LYS A O 1
ATOM 794 N N . TYR A 1 98 ? -0.179 5.753 -25.475 1.00 96.25 98 TYR A N 1
ATOM 795 C CA . TYR A 1 98 ? 1.280 5.755 -25.388 1.00 96.25 98 TYR A CA 1
ATOM 796 C C . TYR A 1 98 ? 1.839 4.335 -25.533 1.00 96.25 98 TYR A C 1
ATOM 798 O O . TYR A 1 98 ? 1.484 3.445 -24.759 1.00 96.25 98 TYR A O 1
ATOM 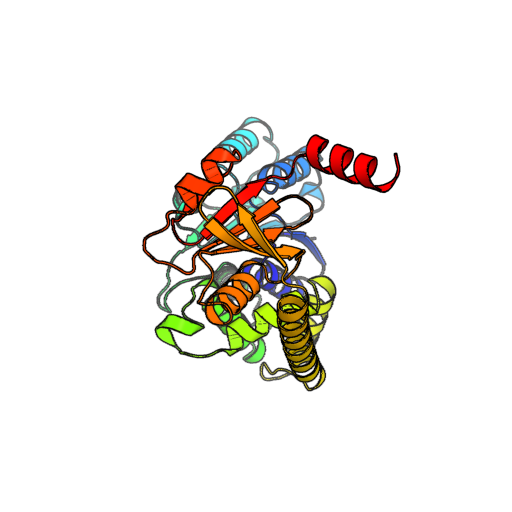806 N N . GLY A 1 99 ? 2.739 4.133 -26.502 1.00 96.06 99 GLY A N 1
ATOM 807 C CA . GLY A 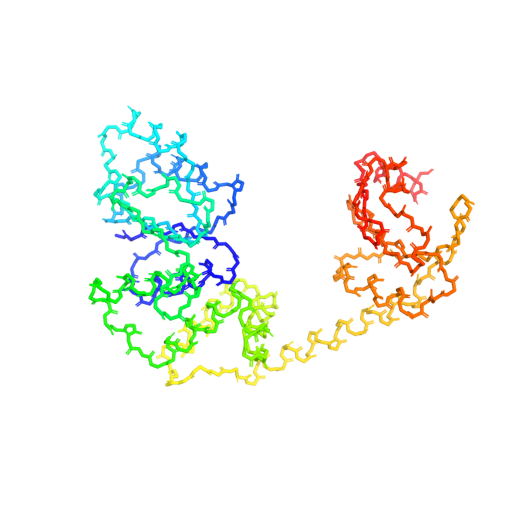1 99 ? 3.300 2.816 -26.831 1.00 96.06 99 GLY A CA 1
ATOM 808 C C . GLY A 1 99 ? 4.172 2.205 -25.731 1.00 96.06 99 GLY A C 1
ATOM 809 O O . GLY A 1 99 ? 4.249 0.986 -25.621 1.00 96.06 99 GLY A O 1
ATOM 810 N N . TRP A 1 100 ? 4.763 3.038 -24.873 1.00 96.81 100 TRP A N 1
ATOM 811 C CA . TRP A 1 100 ? 5.541 2.625 -23.698 1.00 96.81 100 TRP A CA 1
ATOM 812 C C . TRP A 1 100 ? 4.699 2.218 -22.480 1.00 96.81 100 TRP A C 1
ATOM 814 O O . TRP A 1 100 ? 5.244 1.961 -21.403 1.00 96.81 100 TRP A O 1
ATOM 824 N N . THR A 1 101 ? 3.372 2.177 -22.611 1.00 98.12 101 THR A N 1
ATOM 825 C CA . THR A 1 101 ? 2.468 1.858 -21.501 1.00 98.12 101 THR A CA 1
ATOM 826 C C . THR A 1 101 ? 1.722 0.553 -21.747 1.00 98.12 101 THR A C 1
ATOM 828 O O . THR A 1 101 ? 1.285 0.254 -22.858 1.00 98.12 101 THR A O 1
ATOM 831 N N . ILE A 1 102 ? 1.547 -0.224 -20.684 1.00 98.00 102 ILE A N 1
ATOM 832 C CA . ILE A 1 102 ? 0.831 -1.494 -20.666 1.00 98.00 102 ILE A CA 1
ATOM 833 C C . ILE A 1 102 ? -0.239 -1.376 -19.590 1.00 98.00 102 ILE A C 1
ATOM 835 O O . ILE A 1 102 ? 0.014 -1.584 -18.405 1.00 98.00 102 ILE A O 1
ATOM 839 N N . ILE A 1 103 ? -1.447 -1.012 -20.015 1.00 97.81 103 ILE A N 1
ATOM 840 C CA . ILE A 1 103 ? -2.587 -0.860 -19.113 1.00 97.81 103 ILE A CA 1
ATOM 841 C C . ILE A 1 103 ? -3.543 -2.030 -19.317 1.00 97.81 103 ILE A C 1
ATOM 843 O O . ILE A 1 103 ? -4.087 -2.214 -20.408 1.00 97.81 103 ILE A O 1
ATOM 847 N N . LYS A 1 104 ? -3.790 -2.829 -18.279 1.00 97.25 104 LYS A N 1
ATOM 848 C CA . LYS A 1 104 ? -4.647 -4.018 -18.406 1.00 97.25 104 LYS A CA 1
ATOM 849 C C . LYS A 1 104 ? -5.398 -4.295 -17.110 1.00 97.25 104 LYS A C 1
ATOM 851 O O . LYS A 1 104 ? -4.822 -4.685 -16.113 1.00 97.25 104 LYS A O 1
ATOM 856 N N . ILE A 1 105 ? -6.715 -4.103 -17.134 1.00 97.06 105 ILE A N 1
ATOM 857 C CA . ILE A 1 105 ? -7.569 -4.297 -15.945 1.00 97.06 105 ILE A CA 1
ATOM 858 C C . ILE A 1 105 ? -7.901 -5.780 -15.756 1.00 97.06 105 ILE A C 1
ATOM 860 O O . ILE A 1 105 ? -8.007 -6.267 -14.635 1.00 97.06 105 ILE A O 1
ATOM 864 N N . ASN A 1 106 ? -8.102 -6.491 -16.867 1.00 95.50 106 ASN A N 1
ATOM 865 C CA . ASN A 1 106 ? -8.402 -7.916 -16.886 1.00 95.50 106 ASN A CA 1
ATOM 866 C C . ASN A 1 106 ? -7.663 -8.587 -18.052 1.00 95.50 106 ASN A C 1
ATOM 868 O O . ASN A 1 106 ? -7.462 -7.968 -19.103 1.00 95.50 106 ASN A O 1
ATOM 872 N N . ASN A 1 107 ? -7.318 -9.858 -17.883 1.00 89.62 107 ASN A N 1
ATOM 873 C CA . ASN A 1 107 ? -6.783 -10.760 -18.897 1.00 89.62 107 ASN A CA 1
ATOM 874 C C . ASN A 1 107 ? -7.684 -12.009 -19.013 1.00 89.62 107 ASN A C 1
ATOM 876 O O . ASN A 1 107 ? -8.789 -12.049 -18.472 1.00 89.62 107 ASN A O 1
ATOM 880 N N . GLU A 1 108 ? -7.219 -13.032 -19.730 1.00 86.62 108 GLU A N 1
ATOM 881 C CA . GLU A 1 108 ? -7.945 -14.303 -19.874 1.00 86.62 108 GLU A CA 1
ATOM 882 C C . GLU A 1 108 ? -8.094 -15.076 -18.550 1.00 86.62 108 GLU A C 1
ATOM 884 O O . GLU A 1 108 ? -8.995 -15.902 -18.421 1.00 86.62 108 GLU A O 1
ATOM 889 N N . LEU A 1 109 ? -7.247 -14.784 -17.557 1.00 77.94 109 LEU A N 1
ATOM 890 C CA . LEU A 1 109 ? -7.248 -15.394 -16.225 1.00 77.94 109 LEU A CA 1
ATOM 891 C C . LEU A 1 109 ? -8.114 -14.625 -15.209 1.00 77.94 109 LEU A C 1
ATOM 893 O O . LEU A 1 109 ? -8.332 -15.118 -14.105 1.00 77.94 109 LEU A O 1
ATOM 897 N N . GLY A 1 110 ? -8.635 -13.448 -15.572 1.00 89.44 110 GLY A N 1
ATOM 898 C CA . GLY A 1 110 ? -9.494 -12.627 -14.719 1.00 89.44 110 GLY A CA 1
ATOM 899 C C . GLY A 1 110 ? -8.919 -11.237 -14.473 1.00 89.44 110 GLY A C 1
ATOM 900 O O . GLY A 1 110 ? -8.325 -10.631 -15.364 1.00 89.44 110 GLY A O 1
ATOM 901 N N . LYS A 1 111 ? -9.142 -10.694 -13.275 1.00 95.88 111 LYS A N 1
ATOM 902 C CA . LYS A 1 111 ? -8.627 -9.370 -12.906 1.00 95.88 111 LYS A CA 1
ATOM 903 C C . LYS A 1 111 ? -7.108 -9.392 -12.759 1.00 95.88 111 LYS A C 1
ATOM 905 O O . LYS A 1 111 ? -6.546 -10.326 -12.186 1.00 95.88 111 LYS A O 1
ATOM 910 N N . CYS A 1 112 ? -6.463 -8.333 -13.223 1.00 97.69 112 CYS A N 1
ATOM 911 C CA . CYS A 1 112 ? -5.023 -8.154 -13.101 1.00 97.69 112 CYS A CA 1
ATOM 912 C C . CYS A 1 112 ? -4.675 -7.295 -11.880 1.00 97.69 112 CYS A C 1
ATOM 914 O O . CYS A 1 112 ? -5.482 -6.473 -11.448 1.00 97.69 112 CYS A O 1
ATOM 916 N N . SER A 1 113 ? -3.452 -7.479 -11.396 1.00 98.44 113 SER A N 1
ATOM 917 C CA . SER A 1 113 ? -2.731 -6.613 -10.457 1.00 98.44 113 SER A CA 1
ATOM 918 C C . SER A 1 113 ? -1.412 -6.160 -11.102 1.00 98.44 113 SER A C 1
ATOM 920 O O . SER A 1 113 ? -0.929 -6.821 -12.035 1.00 98.44 113 SER A O 1
ATOM 922 N N . GLY A 1 114 ? -0.797 -5.083 -10.621 1.00 98.50 114 GLY A N 1
ATOM 923 C CA . GLY A 1 114 ? 0.523 -4.626 -11.051 1.00 98.50 114 GLY A CA 1
ATOM 924 C C . GLY A 1 114 ? 1.584 -5.731 -11.009 1.00 98.50 114 GLY A C 1
ATOM 925 O O . GLY A 1 114 ? 2.289 -5.929 -12.000 1.00 98.50 114 GLY A O 1
ATOM 926 N N . THR A 1 115 ? 1.633 -6.529 -9.935 1.00 98.81 115 THR A N 1
ATOM 927 C CA . THR A 1 115 ? 2.549 -7.682 -9.805 1.00 98.81 115 THR A CA 1
ATOM 928 C C . THR A 1 115 ? 2.324 -8.696 -10.912 1.00 98.81 115 THR A C 1
ATOM 930 O O . THR A 1 115 ? 3.281 -9.124 -11.554 1.00 98.81 115 THR A O 1
ATOM 933 N N . SER A 1 116 ? 1.067 -9.078 -11.160 1.00 98.50 116 SER A N 1
ATOM 934 C CA . SER A 1 116 ? 0.752 -10.072 -12.193 1.00 98.50 116 SER A CA 1
ATOM 935 C C . SER A 1 116 ? 1.125 -9.592 -13.597 1.00 98.50 116 SER A C 1
ATOM 937 O O . SER A 1 116 ? 1.690 -10.357 -14.372 1.00 98.50 116 SER A O 1
ATOM 939 N N . LEU A 1 117 ? 0.894 -8.313 -13.907 1.00 98.50 117 LEU A N 1
ATOM 940 C CA . LEU A 1 117 ? 1.239 -7.745 -15.209 1.00 98.50 117 LEU A CA 1
ATOM 941 C C . LEU A 1 117 ? 2.743 -7.577 -15.384 1.00 98.50 117 LEU A C 1
ATOM 943 O O . LEU A 1 117 ? 3.267 -7.840 -16.464 1.00 98.50 117 LEU A O 1
ATOM 947 N N . PHE A 1 118 ? 3.447 -7.147 -14.335 1.00 98.62 118 PHE A N 1
ATOM 948 C CA . PHE A 1 118 ? 4.897 -7.036 -14.404 1.00 98.62 118 PHE A CA 1
ATOM 949 C C . PHE A 1 118 ? 5.544 -8.414 -14.538 1.00 98.62 118 PHE A C 1
ATOM 951 O O . PHE A 1 118 ? 6.503 -8.564 -15.289 1.00 98.62 118 PHE A O 1
ATOM 958 N N . TYR A 1 119 ? 4.984 -9.432 -13.882 1.00 98.31 119 TYR A N 1
ATOM 959 C CA . TYR A 1 119 ? 5.403 -10.815 -14.062 1.00 98.31 119 TYR A CA 1
ATOM 960 C C . TYR A 1 119 ? 5.229 -11.289 -15.510 1.00 98.31 119 TYR A C 1
ATOM 962 O O . TYR A 1 119 ? 6.212 -11.720 -16.111 1.00 98.31 119 TYR A O 1
ATOM 970 N N . GLU A 1 120 ? 4.028 -11.138 -16.089 1.00 96.62 120 GLU A N 1
ATOM 971 C CA . GLU A 1 120 ? 3.757 -11.450 -17.505 1.00 96.62 120 GLU A CA 1
ATOM 972 C C . GLU A 1 120 ? 4.774 -10.750 -18.425 1.00 96.62 120 GLU A C 1
ATOM 974 O O . GLU A 1 120 ? 5.437 -11.396 -19.236 1.00 96.62 120 GLU A O 1
ATOM 979 N N . TYR A 1 121 ? 4.980 -9.444 -18.227 1.00 97.62 121 TYR A N 1
ATOM 980 C CA . TYR A 1 121 ? 5.931 -8.659 -19.011 1.00 97.62 121 TYR A CA 1
ATOM 981 C C . TYR A 1 121 ? 7.371 -9.181 -18.908 1.00 97.62 121 TYR A C 1
ATOM 983 O O . TYR A 1 121 ? 8.082 -9.250 -19.912 1.00 97.62 121 TYR A O 1
ATOM 991 N N . LEU A 1 122 ? 7.834 -9.535 -17.705 1.00 97.81 122 LEU A N 1
ATOM 992 C CA . LEU A 1 122 ? 9.188 -10.051 -17.502 1.00 97.81 122 LEU A CA 1
ATOM 993 C C . LEU A 1 122 ? 9.374 -11.410 -18.197 1.00 97.81 122 LEU A C 1
ATOM 995 O O . LEU A 1 122 ? 10.408 -11.633 -18.830 1.00 97.81 122 LEU A O 1
ATOM 999 N N . LEU A 1 123 ? 8.379 -12.297 -18.147 1.00 96.31 123 LEU A N 1
ATOM 1000 C CA . LEU A 1 123 ? 8.447 -13.577 -18.857 1.00 96.31 123 LEU A CA 1
ATOM 1001 C C . LEU A 1 123 ? 8.532 -13.382 -20.376 1.00 96.31 123 LEU A C 1
ATOM 1003 O O . LEU A 1 123 ? 9.443 -13.920 -21.015 1.00 96.31 123 LEU A O 1
ATOM 1007 N N . ASP A 1 124 ? 7.684 -12.516 -20.934 1.00 95.62 124 ASP A N 1
ATOM 1008 C CA . ASP A 1 124 ? 7.691 -12.179 -22.365 1.00 95.62 124 ASP A CA 1
ATOM 1009 C C . ASP A 1 124 ? 9.033 -11.570 -22.820 1.00 95.62 124 ASP A C 1
ATOM 1011 O O . ASP A 1 124 ? 9.464 -11.747 -23.963 1.00 95.62 124 ASP A O 1
ATOM 1015 N N . ASN A 1 125 ? 9.750 -10.908 -21.905 1.00 93.50 125 ASN A N 1
ATOM 1016 C CA . ASN A 1 125 ? 11.064 -10.306 -22.139 1.00 93.50 125 ASN A CA 1
ATOM 1017 C C . ASN A 1 125 ? 12.246 -11.207 -21.733 1.00 93.50 125 ASN A C 1
ATOM 1019 O O . ASN A 1 125 ? 13.353 -10.722 -21.493 1.00 93.50 125 ASN A O 1
ATOM 1023 N N . LYS A 1 126 ? 12.045 -12.532 -21.748 1.00 89.38 126 LYS A N 1
ATOM 1024 C CA . LYS A 1 126 ? 13.081 -13.570 -21.573 1.00 89.38 126 LYS A CA 1
ATOM 1025 C C . LYS A 1 126 ? 13.678 -13.674 -20.166 1.00 89.38 126 LYS A C 1
ATOM 1027 O O . LYS A 1 126 ? 14.737 -14.286 -20.012 1.00 89.38 126 LYS A O 1
ATOM 1032 N N . TYR A 1 127 ? 12.992 -13.190 -19.131 1.00 92.75 127 TYR A N 1
ATOM 1033 C CA . TYR A 1 127 ? 13.374 -13.431 -17.732 1.00 92.75 127 TYR A CA 1
ATOM 1034 C C . TYR A 1 127 ? 12.858 -14.794 -17.225 1.00 92.75 127 TYR A C 1
ATOM 1036 O O . TYR A 1 127 ? 12.265 -14.902 -16.154 1.00 92.75 127 TYR A O 1
ATOM 1044 N N . SER A 1 128 ? 13.108 -15.856 -18.001 1.00 88.38 128 SER A N 1
ATOM 1045 C CA . SER A 1 128 ? 12.621 -17.228 -17.750 1.00 88.38 128 SER A CA 1
ATOM 1046 C C . SER A 1 128 ? 13.081 -17.838 -16.419 1.00 88.38 128 SER A C 1
ATOM 1048 O O . SER A 1 128 ? 12.466 -18.775 -15.924 1.00 88.38 128 SER A O 1
ATOM 1050 N N . GLN A 1 129 ? 14.114 -17.289 -15.770 1.00 90.75 129 GLN A N 1
ATOM 1051 C CA . GLN A 1 129 ? 14.502 -17.699 -14.415 1.00 90.75 129 GLN A CA 1
ATOM 1052 C C . GLN A 1 129 ? 13.405 -17.463 -13.364 1.00 90.75 129 GLN A C 1
ATOM 1054 O O . GLN A 1 129 ? 13.501 -17.997 -12.255 1.00 90.75 129 GLN A O 1
ATOM 1059 N N . LEU A 1 130 ? 12.408 -16.635 -13.692 1.00 94.81 130 LEU A N 1
ATOM 1060 C CA . LEU A 1 130 ? 11.248 -16.388 -12.851 1.00 94.81 130 LEU A CA 1
ATOM 1061 C C . LEU A 1 130 ? 10.164 -17.464 -13.001 1.00 94.81 130 LEU A C 1
ATOM 1063 O O . LEU A 1 130 ? 9.303 -17.536 -12.131 1.00 94.81 130 LEU A O 1
ATOM 1067 N N . GLU A 1 131 ? 10.220 -18.314 -14.036 1.00 93.81 131 GLU A N 1
ATOM 1068 C CA . GLU A 1 131 ? 9.266 -19.408 -14.276 1.00 93.81 131 GLU A CA 1
ATOM 1069 C C . GLU A 1 131 ? 9.482 -20.551 -13.275 1.00 93.81 131 GLU A C 1
ATOM 1071 O O . GLU A 1 131 ? 9.992 -21.627 -13.591 1.00 93.81 131 GLU A O 1
ATOM 1076 N N . LYS A 1 132 ? 9.122 -20.296 -12.019 1.00 96.69 132 LYS A N 1
ATOM 1077 C CA . LYS A 1 132 ? 9.170 -21.257 -10.918 1.00 96.69 132 LYS A CA 1
ATOM 1078 C C . LYS A 1 132 ? 7.812 -21.322 -10.247 1.00 96.69 132 LYS A C 1
ATOM 1080 O O . LYS A 1 132 ? 7.189 -20.286 -10.023 1.00 96.69 132 LYS A O 1
ATOM 1085 N N . ASP A 1 133 ? 7.411 -22.518 -9.833 1.00 97.25 133 ASP A N 1
ATOM 1086 C CA . ASP A 1 133 ? 6.132 -22.745 -9.153 1.00 97.25 133 ASP A CA 1
ATOM 1087 C C . ASP A 1 133 ? 5.962 -21.840 -7.923 1.00 97.25 133 ASP A C 1
ATOM 1089 O O . ASP A 1 133 ? 4.949 -21.160 -7.802 1.00 97.25 133 ASP A O 1
ATOM 1093 N N . VAL A 1 134 ? 6.993 -21.715 -7.079 1.00 98.25 134 VAL A N 1
ATOM 1094 C CA . VAL A 1 134 ? 6.988 -20.810 -5.914 1.00 98.25 134 VAL A CA 1
ATOM 1095 C C . VAL A 1 134 ? 6.734 -19.335 -6.276 1.00 98.25 134 VAL A C 1
ATOM 1097 O O . VAL A 1 134 ? 6.072 -18.618 -5.525 1.00 98.25 134 VAL A O 1
ATOM 1100 N N . ILE A 1 135 ? 7.240 -18.865 -7.424 1.00 98.50 135 ILE A N 1
ATOM 1101 C CA . ILE A 1 135 ? 7.051 -17.483 -7.893 1.00 98.50 135 ILE A CA 1
ATOM 1102 C C . ILE A 1 135 ? 5.643 -17.328 -8.472 1.00 98.50 135 ILE A C 1
ATOM 1104 O O . ILE A 1 135 ? 4.960 -16.367 -8.124 1.00 98.50 135 ILE A O 1
ATOM 1108 N N . ASN A 1 136 ? 5.178 -18.294 -9.272 1.00 97.75 136 ASN A N 1
ATOM 1109 C CA . ASN A 1 136 ? 3.805 -18.339 -9.784 1.00 97.75 136 ASN A CA 1
ATOM 1110 C C . ASN A 1 136 ? 2.778 -18.283 -8.641 1.00 97.75 136 ASN A C 1
ATOM 1112 O O . ASN A 1 136 ? 1.835 -17.494 -8.684 1.00 97.75 136 ASN A O 1
ATOM 1116 N N . GLU A 1 137 ? 2.985 -19.087 -7.594 1.00 98.25 137 GLU A N 1
ATOM 1117 C CA . GLU A 1 137 ? 2.133 -19.114 -6.404 1.00 98.25 137 GLU A CA 1
ATOM 1118 C C . GLU A 1 137 ? 2.132 -17.758 -5.686 1.00 98.25 137 GLU A C 1
ATOM 1120 O O . GLU A 1 137 ? 1.066 -17.241 -5.355 1.00 98.25 137 GLU A O 1
ATOM 1125 N N . PHE A 1 138 ? 3.301 -17.140 -5.488 1.00 98.69 138 PHE A N 1
ATOM 1126 C CA . PHE A 1 138 ? 3.398 -15.813 -4.876 1.00 98.69 138 PHE A CA 1
ATOM 1127 C C . PHE A 1 138 ? 2.667 -14.735 -5.686 1.00 98.69 138 PHE A C 1
ATOM 1129 O O . PHE A 1 138 ? 1.878 -13.980 -5.115 1.00 98.69 138 PHE A O 1
ATOM 1136 N N . VAL A 1 139 ? 2.885 -14.686 -7.004 1.00 98.44 139 VAL A N 1
ATOM 1137 C CA . VAL A 1 139 ? 2.219 -13.731 -7.903 1.00 98.44 139 VAL A CA 1
ATOM 1138 C C . VAL A 1 139 ? 0.701 -13.888 -7.822 1.00 98.44 139 VAL A C 1
ATOM 1140 O O . VAL A 1 139 ? -0.013 -12.895 -7.695 1.00 98.44 139 VAL A O 1
ATOM 1143 N N . GLU A 1 140 ? 0.201 -15.124 -7.808 1.00 97.88 140 GLU A N 1
ATOM 1144 C CA . GLU A 1 140 ? -1.232 -15.397 -7.699 1.00 97.88 140 GLU A CA 1
ATOM 1145 C C . GLU A 1 140 ? -1.803 -15.046 -6.316 1.00 97.88 140 GLU A C 1
ATOM 1147 O O . GLU A 1 140 ? -2.934 -14.572 -6.203 1.00 97.88 140 GLU A O 1
ATOM 1152 N N . ILE A 1 141 ? -1.040 -15.240 -5.236 1.00 98.44 141 ILE A N 1
ATOM 1153 C CA . ILE A 1 141 ? -1.442 -14.796 -3.894 1.00 98.44 141 ILE A CA 1
ATOM 1154 C C . ILE A 1 141 ? -1.580 -13.267 -3.864 1.00 98.44 141 ILE A C 1
ATOM 1156 O O . ILE A 1 141 ? -2.598 -12.766 -3.385 1.00 98.44 141 ILE A O 1
ATOM 1160 N N . VAL A 1 142 ? -0.607 -12.528 -4.407 1.00 98.62 142 VAL A N 1
ATOM 1161 C CA . VAL A 1 142 ? -0.643 -11.056 -4.458 1.00 98.62 142 VAL A CA 1
ATOM 1162 C C . VAL A 1 142 ? -1.793 -10.559 -5.337 1.00 98.62 142 VAL A C 1
ATOM 1164 O O . VAL A 1 142 ? -2.596 -9.747 -4.880 1.00 98.62 142 VAL A O 1
ATOM 1167 N N . ARG A 1 143 ? -1.956 -11.118 -6.543 1.00 98.25 143 ARG A N 1
ATOM 1168 C CA . ARG A 1 143 ? -3.051 -10.768 -7.461 1.00 98.25 143 ARG A CA 1
ATOM 1169 C C . ARG A 1 143 ? -4.417 -10.968 -6.814 1.00 98.25 143 ARG A C 1
ATOM 1171 O O . ARG A 1 143 ? -5.289 -10.103 -6.897 1.00 98.25 143 ARG A O 1
ATOM 1178 N N . ARG A 1 144 ? -4.624 -12.103 -6.138 1.00 97.69 144 ARG A N 1
ATOM 1179 C CA . ARG A 1 144 ? -5.893 -12.383 -5.453 1.00 97.69 144 ARG A CA 1
ATOM 1180 C C . ARG A 1 144 ? -6.146 -11.419 -4.307 1.00 97.69 144 ARG A C 1
ATOM 1182 O O . ARG A 1 144 ? -7.311 -11.072 -4.120 1.00 97.69 144 ARG A O 1
ATOM 1189 N N . TYR A 1 145 ? -5.108 -11.008 -3.565 1.00 98.12 145 TYR A N 1
ATOM 1190 C CA . TYR A 1 145 ? -5.223 -9.995 -2.511 1.00 98.12 145 TYR A CA 1
ATOM 1191 C C . TYR A 1 145 ? -5.737 -8.674 -3.085 1.00 98.12 145 TYR A C 1
ATOM 1193 O O . TYR A 1 145 ? -6.793 -8.198 -2.662 1.00 98.12 145 TYR A O 1
ATOM 1201 N N . ASP A 1 146 ? -5.020 -8.147 -4.076 1.00 98.00 146 ASP A N 1
ATOM 1202 C CA . ASP A 1 146 ? -5.284 -6.853 -4.705 1.00 98.00 146 ASP A CA 1
ATOM 1203 C C . ASP A 1 146 ? -6.690 -6.784 -5.334 1.00 98.00 146 ASP A C 1
ATOM 1205 O O . ASP A 1 146 ? -7.500 -5.897 -5.059 1.00 98.00 146 ASP A O 1
ATOM 1209 N N . THR A 1 147 ? -7.059 -7.822 -6.080 1.00 96.75 147 THR A N 1
ATOM 1210 C CA . THR A 1 147 ? -8.348 -7.894 -6.785 1.00 96.75 147 THR A CA 1
ATOM 1211 C C . THR A 1 147 ? -9.541 -8.238 -5.885 1.00 96.75 147 THR A C 1
ATOM 1213 O O . THR A 1 147 ? -10.695 -8.228 -6.344 1.00 96.75 147 THR A O 1
ATOM 1216 N N . TRP A 1 148 ? -9.276 -8.550 -4.609 1.00 96.38 148 TRP A N 1
ATOM 1217 C CA . TRP A 1 148 ? -10.228 -9.039 -3.607 1.00 96.38 148 TRP A CA 1
ATOM 1218 C C . TRP A 1 148 ? -10.903 -10.381 -3.957 1.00 96.38 148 TRP A C 1
ATOM 1220 O O . TRP A 1 148 ? -11.906 -10.788 -3.352 1.00 96.38 148 TRP A O 1
ATOM 1230 N N . GLU A 1 149 ? -10.361 -11.106 -4.937 1.00 95.75 149 GLU A N 1
ATOM 1231 C CA . GLU A 1 149 ? -10.881 -12.407 -5.367 1.00 95.75 149 GLU A CA 1
ATOM 1232 C C . GLU A 1 149 ? -10.651 -13.489 -4.311 1.00 95.75 149 GLU A C 1
ATOM 1234 O O . GLU A 1 149 ? -11.455 -14.416 -4.198 1.00 95.75 149 GLU A O 1
ATOM 1239 N N . TRP A 1 150 ? -9.630 -13.329 -3.460 1.00 96.06 150 TRP A N 1
ATOM 1240 C CA . TRP A 1 150 ? -9.380 -14.215 -2.318 1.00 96.06 150 TRP A CA 1
ATOM 1241 C C . TRP A 1 150 ? -10.619 -14.408 -1.437 1.00 96.06 150 TRP A C 1
ATOM 1243 O O . TRP A 1 150 ? -10.916 -15.523 -1.021 1.00 96.06 150 TRP A O 1
ATOM 1253 N N . LYS A 1 151 ? -11.399 -13.341 -1.226 1.00 94.88 151 LYS A N 1
ATOM 1254 C CA . LYS A 1 151 ? -12.619 -13.365 -0.415 1.00 94.88 151 LYS A CA 1
ATOM 1255 C C . LYS A 1 151 ? -13.877 -13.638 -1.232 1.00 94.88 151 LYS A C 1
ATOM 1257 O O . LYS A 1 151 ? -14.779 -14.323 -0.766 1.00 94.88 151 LYS A O 1
ATOM 1262 N N . THR A 1 152 ? -13.973 -13.047 -2.421 1.00 94.50 152 THR A N 1
ATOM 1263 C CA . THR A 1 152 ? -15.222 -13.038 -3.206 1.00 94.50 152 THR A CA 1
ATOM 1264 C C . THR A 1 152 ? -15.383 -14.236 -4.134 1.00 94.50 152 THR A C 1
ATOM 1266 O O . THR A 1 152 ? -16.512 -14.565 -4.488 1.00 94.50 152 THR A O 1
ATOM 1269 N N . VAL A 1 153 ? -14.279 -14.889 -4.506 1.00 94.25 153 VAL A N 1
ATOM 1270 C CA . VAL A 1 153 ? -14.254 -16.010 -5.456 1.00 94.25 153 VAL A CA 1
ATOM 1271 C C . VAL A 1 153 ? -13.729 -17.279 -4.790 1.00 94.25 153 VAL A C 1
ATOM 1273 O O . VAL A 1 153 ? -14.367 -18.324 -4.883 1.00 94.25 153 VAL A O 1
ATOM 1276 N N . PHE A 1 154 ? -12.589 -17.193 -4.099 1.00 93.75 154 PHE A N 1
ATOM 1277 C CA . PHE A 1 154 ? -11.868 -18.379 -3.617 1.00 93.75 154 PHE A CA 1
ATOM 1278 C C . PHE A 1 154 ? -12.160 -18.751 -2.159 1.00 93.75 154 PHE A C 1
ATOM 1280 O O . PHE A 1 154 ? -11.989 -19.910 -1.791 1.00 93.75 154 PHE A O 1
ATOM 1287 N N . ASN A 1 155 ? -12.606 -17.792 -1.339 1.00 93.94 155 ASN A N 1
ATOM 1288 C CA . ASN A 1 155 ? -12.754 -17.944 0.112 1.00 93.94 155 ASN A CA 1
ATOM 1289 C C . ASN A 1 155 ? -11.479 -18.519 0.780 1.00 93.94 155 ASN A C 1
ATOM 1291 O O . ASN A 1 155 ? -11.546 -19.441 1.594 1.00 93.94 155 ASN A O 1
ATOM 1295 N N . ASP A 1 156 ? -10.321 -17.977 0.391 1.00 93.88 156 ASP A N 1
ATOM 1296 C CA . ASP A 1 156 ? -8.975 -18.356 0.836 1.00 93.88 156 ASP A CA 1
ATOM 1297 C C . ASP A 1 156 ? -8.317 -17.175 1.561 1.00 93.88 156 ASP A C 1
ATOM 1299 O O . ASP A 1 156 ? -8.119 -16.119 0.970 1.00 93.88 156 ASP A O 1
ATOM 1303 N N . GLU A 1 157 ? -7.957 -17.352 2.831 1.00 96.00 157 GLU A N 1
ATOM 1304 C CA . GLU A 1 157 ? -7.350 -16.304 3.662 1.00 96.00 157 GLU A CA 1
ATOM 1305 C C . GLU A 1 157 ? -5.846 -16.100 3.407 1.00 96.00 157 GLU A C 1
ATOM 1307 O O . GLU A 1 157 ? -5.286 -15.116 3.891 1.00 96.00 157 GLU A O 1
ATOM 1312 N N . VAL A 1 158 ? -5.163 -16.979 2.659 1.00 97.56 158 VAL A N 1
ATOM 1313 C CA . VAL A 1 158 ? -3.705 -16.890 2.424 1.00 97.56 158 VAL A CA 1
ATOM 1314 C C . VAL A 1 158 ? -3.264 -15.506 1.908 1.00 97.56 158 VAL A C 1
ATOM 1316 O O . VAL A 1 158 ? -2.320 -14.950 2.478 1.00 97.56 158 VAL A O 1
ATOM 1319 N N . PRO A 1 159 ? -3.939 -14.883 0.919 1.00 98.19 159 PRO A N 1
ATOM 1320 C CA . PRO A 1 159 ? -3.615 -13.527 0.463 1.00 98.19 159 PRO A CA 1
ATOM 1321 C C . PRO A 1 159 ? -3.705 -12.459 1.562 1.00 98.19 159 PRO A C 1
ATOM 1323 O O . PRO A 1 159 ? -2.820 -11.614 1.700 1.00 98.19 159 PRO A O 1
ATOM 1326 N N . ASN A 1 160 ? -4.735 -12.529 2.405 1.00 96.75 160 ASN A N 1
ATOM 1327 C CA . ASN A 1 160 ? -4.912 -11.623 3.538 1.00 96.75 160 ASN A CA 1
ATOM 1328 C C . ASN A 1 160 ? -3.846 -11.846 4.625 1.00 96.75 160 ASN A C 1
ATOM 1330 O O . ASN A 1 160 ? -3.310 -10.891 5.187 1.00 96.75 160 ASN A O 1
ATOM 1334 N N . ILE A 1 161 ? -3.489 -13.106 4.895 1.00 97.50 161 ILE A N 1
ATOM 1335 C CA . ILE A 1 161 ? -2.406 -13.471 5.819 1.00 97.50 161 ILE A CA 1
ATOM 1336 C C . ILE A 1 161 ? -1.070 -12.888 5.343 1.00 97.50 161 ILE A C 1
ATOM 1338 O O . ILE A 1 161 ? -0.343 -12.307 6.152 1.00 97.50 161 ILE A O 1
ATOM 1342 N N . LEU A 1 162 ? -0.768 -12.983 4.045 1.00 98.38 162 LEU A N 1
ATOM 1343 C CA . LEU A 1 162 ? 0.449 -12.409 3.471 1.00 98.38 162 LEU A CA 1
ATOM 1344 C C . LEU A 1 162 ? 0.508 -10.887 3.676 1.00 98.38 162 LEU A C 1
ATOM 1346 O O . LEU A 1 162 ? 1.529 -10.365 4.127 1.00 98.38 162 LEU A O 1
ATOM 1350 N N . ASN A 1 163 ? -0.595 -10.178 3.421 1.00 98.06 163 ASN A N 1
ATOM 1351 C CA . ASN A 1 163 ? -0.668 -8.739 3.673 1.00 98.06 163 ASN A CA 1
ATOM 1352 C C . ASN A 1 163 ? -0.520 -8.390 5.168 1.00 98.06 163 ASN A C 1
ATOM 1354 O O . ASN A 1 163 ? 0.155 -7.425 5.527 1.00 98.06 163 ASN A O 1
ATOM 1358 N N . ASN A 1 164 ? -1.100 -9.192 6.064 1.00 96.31 164 ASN A N 1
ATOM 1359 C CA . ASN A 1 164 ? -0.924 -9.004 7.505 1.00 96.31 164 ASN A CA 1
ATOM 1360 C C . ASN A 1 164 ? 0.540 -9.195 7.927 1.00 96.31 164 ASN A C 1
ATOM 1362 O O . ASN A 1 164 ? 1.043 -8.422 8.742 1.00 96.31 164 ASN A O 1
ATOM 1366 N N . LEU A 1 165 ? 1.250 -10.168 7.347 1.00 97.88 165 LEU A N 1
ATOM 1367 C CA . LEU A 1 165 ? 2.688 -10.336 7.575 1.00 97.88 165 LEU A CA 1
ATOM 1368 C C . LEU A 1 165 ? 3.492 -9.131 7.089 1.00 97.88 165 LEU A C 1
ATOM 1370 O O . LEU A 1 165 ? 4.414 -8.714 7.785 1.00 97.88 165 LEU A O 1
ATOM 1374 N N . LEU A 1 166 ? 3.135 -8.534 5.949 1.00 98.12 166 LEU A N 1
ATOM 1375 C CA . LEU A 1 166 ? 3.753 -7.285 5.496 1.00 98.12 166 LEU A CA 1
ATOM 1376 C C . LEU A 1 166 ? 3.583 -6.167 6.537 1.00 98.12 166 LEU A C 1
ATOM 1378 O O . LEU A 1 166 ? 4.553 -5.472 6.849 1.00 98.12 166 LEU A O 1
ATOM 1382 N N . ALA A 1 167 ? 2.388 -6.021 7.114 1.00 94.69 167 ALA A N 1
ATOM 1383 C CA . ALA A 1 167 ? 2.138 -5.039 8.167 1.00 94.69 167 ALA A CA 1
ATOM 1384 C C . ALA A 1 167 ? 2.949 -5.319 9.449 1.00 94.69 167 ALA A C 1
ATOM 1386 O O . ALA A 1 167 ? 3.452 -4.380 10.064 1.00 94.69 167 ALA A O 1
ATOM 1387 N N . ILE A 1 168 ? 3.112 -6.593 9.831 1.00 96.06 168 ILE A N 1
ATOM 1388 C CA . ILE A 1 168 ? 3.857 -7.009 11.033 1.00 96.06 168 ILE A CA 1
ATOM 1389 C C . ILE A 1 168 ? 5.370 -6.830 10.851 1.00 96.06 168 ILE A C 1
ATOM 1391 O O . ILE A 1 168 ? 6.033 -6.237 11.700 1.00 96.06 168 ILE A O 1
ATOM 1395 N N . TYR A 1 169 ? 5.930 -7.339 9.753 1.00 97.31 169 TYR A N 1
ATOM 1396 C CA . TYR A 1 169 ? 7.367 -7.267 9.483 1.00 97.31 169 TYR A CA 1
ATOM 1397 C C . TYR A 1 169 ? 7.827 -5.857 9.111 1.00 97.31 169 TYR A C 1
ATOM 1399 O O . TYR A 1 169 ? 8.982 -5.486 9.338 1.00 97.31 169 TYR A O 1
ATOM 1407 N N . GLY A 1 170 ? 6.946 -5.087 8.476 1.00 97.06 170 GLY A N 1
ATOM 1408 C CA . GLY A 1 170 ? 7.332 -3.915 7.714 1.00 97.06 170 GLY A CA 1
ATOM 1409 C C . GLY A 1 170 ? 8.080 -4.287 6.428 1.00 97.06 170 GLY A C 1
ATOM 1410 O O . GLY A 1 170 ? 8.700 -5.345 6.286 1.00 97.06 170 GLY A O 1
ATOM 1411 N N . ARG A 1 171 ? 8.060 -3.358 5.470 1.00 97.81 171 ARG A N 1
ATOM 1412 C CA . ARG A 1 171 ? 8.513 -3.574 4.086 1.00 97.81 171 ARG A CA 1
ATOM 1413 C C . ARG A 1 171 ? 9.902 -4.208 3.949 1.00 97.81 171 ARG A C 1
ATOM 1415 O O . ARG A 1 171 ? 10.069 -5.137 3.170 1.00 97.81 171 ARG A O 1
ATOM 1422 N N . LYS A 1 172 ? 10.909 -3.713 4.680 1.00 97.62 172 LYS A N 1
ATOM 1423 C CA . LYS A 1 172 ? 12.304 -4.172 4.519 1.00 97.62 172 LYS A CA 1
ATOM 1424 C C . LYS A 1 172 ? 12.473 -5.646 4.899 1.00 97.62 172 LYS A C 1
ATOM 1426 O O . LYS A 1 172 ? 13.108 -6.393 4.163 1.00 97.62 172 LYS A O 1
ATOM 1431 N N . ILE A 1 173 ? 11.939 -6.044 6.053 1.00 98.19 173 ILE A N 1
ATOM 1432 C CA . ILE A 1 173 ? 12.055 -7.423 6.542 1.00 98.19 173 ILE A CA 1
ATOM 1433 C C . ILE A 1 173 ? 11.179 -8.342 5.690 1.00 98.19 173 ILE A C 1
ATOM 1435 O O . ILE A 1 173 ? 11.638 -9.408 5.293 1.00 98.19 173 ILE A O 1
ATOM 1439 N N . PHE A 1 174 ? 9.975 -7.887 5.328 1.00 98.56 174 PHE A N 1
ATOM 1440 C CA . PHE A 1 174 ? 9.076 -8.626 4.447 1.00 98.56 174 PHE A CA 1
ATOM 1441 C C . PHE A 1 174 ? 9.737 -8.976 3.107 1.00 98.56 174 PHE A C 1
ATOM 1443 O O . PHE A 1 174 ? 9.817 -10.152 2.770 1.00 98.56 174 PHE A O 1
ATOM 1450 N N . ILE A 1 175 ? 10.285 -7.986 2.386 1.00 98.56 175 ILE A N 1
ATOM 1451 C CA . ILE A 1 175 ? 10.962 -8.220 1.099 1.00 98.56 175 ILE A CA 1
ATOM 1452 C C . ILE A 1 175 ? 12.090 -9.240 1.259 1.00 98.56 175 ILE A C 1
ATOM 1454 O O . ILE A 1 175 ? 12.149 -10.191 0.490 1.00 98.56 175 ILE A O 1
ATOM 1458 N N . ASN A 1 176 ? 12.947 -9.098 2.275 1.00 98.00 176 ASN A N 1
ATOM 1459 C CA . ASN A 1 176 ? 14.051 -10.035 2.495 1.00 98.00 176 ASN A CA 1
ATOM 1460 C C . ASN A 1 176 ? 13.565 -11.470 2.744 1.00 98.00 176 ASN A C 1
ATOM 1462 O O . ASN A 1 176 ? 14.126 -12.411 2.182 1.00 98.00 176 ASN A O 1
ATOM 1466 N N . ASN A 1 177 ? 12.524 -11.636 3.563 1.00 97.75 177 ASN A N 1
ATOM 1467 C CA . ASN A 1 177 ? 11.972 -12.949 3.888 1.00 97.75 177 ASN A CA 1
ATOM 1468 C C . ASN A 1 177 ? 11.315 -13.597 2.666 1.00 97.75 177 ASN A C 1
ATOM 1470 O O . ASN A 1 177 ? 11.579 -14.764 2.384 1.00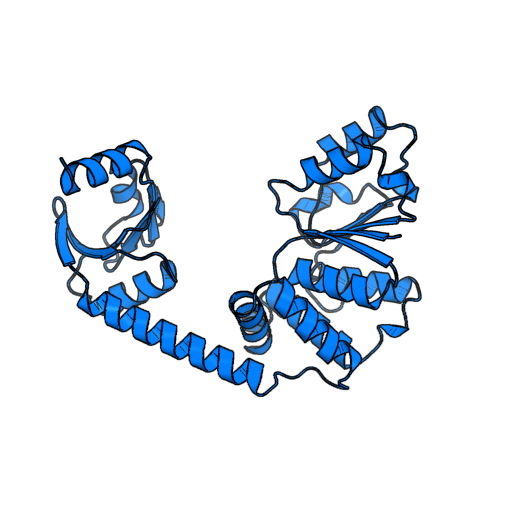 97.75 177 ASN A O 1
ATOM 1474 N N . ILE A 1 178 ? 10.511 -12.845 1.907 1.00 98.38 178 ILE A N 1
ATOM 1475 C CA . ILE A 1 178 ? 9.895 -13.358 0.679 1.00 98.38 178 ILE A CA 1
ATOM 1476 C C . ILE A 1 178 ? 10.974 -13.691 -0.354 1.00 98.38 178 ILE A C 1
ATOM 1478 O O . ILE A 1 178 ? 10.976 -14.792 -0.890 1.00 98.38 178 ILE A O 1
ATOM 1482 N N . MET A 1 179 ? 11.956 -12.811 -0.566 1.00 98.12 179 MET A N 1
ATOM 1483 C CA . MET A 1 179 ? 13.079 -13.065 -1.475 1.00 98.12 179 MET A CA 1
ATOM 1484 C C . MET A 1 179 ? 13.856 -14.333 -1.121 1.00 98.12 179 MET A C 1
ATOM 1486 O O . MET A 1 179 ? 14.290 -15.046 -2.024 1.00 98.12 179 MET A O 1
ATOM 1490 N N . TYR A 1 180 ? 14.044 -14.619 0.170 1.00 97.69 180 TYR A N 1
ATOM 1491 C CA . TYR A 1 180 ? 14.645 -15.872 0.613 1.00 97.69 180 TYR A CA 1
ATOM 1492 C C . TYR A 1 180 ? 13.775 -17.067 0.200 1.00 97.69 180 TYR A C 1
ATOM 1494 O O . TYR A 1 180 ? 14.254 -17.920 -0.543 1.00 97.69 180 TYR A O 1
ATOM 1502 N N . LYS A 1 181 ? 12.484 -17.068 0.568 1.00 97.81 181 LYS A N 1
ATOM 1503 C CA . LYS A 1 181 ? 11.534 -18.148 0.236 1.00 97.81 181 LYS A CA 1
ATOM 1504 C C . LYS A 1 181 ? 11.481 -18.426 -1.269 1.00 97.81 181 LYS A C 1
ATOM 1506 O O . LYS A 1 181 ? 11.679 -19.561 -1.685 1.00 97.81 181 LYS A O 1
ATOM 1511 N N . LEU A 1 182 ? 11.333 -17.384 -2.093 1.00 98.00 182 LEU A N 1
ATOM 1512 C CA . LEU A 1 182 ? 11.264 -17.508 -3.557 1.00 98.00 182 LEU A CA 1
ATOM 1513 C C . LEU A 1 182 ? 12.563 -18.038 -4.195 1.00 98.00 182 LEU A C 1
ATOM 1515 O O . LEU A 1 182 ? 12.546 -18.536 -5.322 1.00 98.00 182 LEU A O 1
ATOM 1519 N N . LYS A 1 183 ? 13.707 -17.913 -3.510 1.00 96.25 183 LYS A N 1
ATOM 1520 C CA . LYS A 1 183 ? 15.006 -18.408 -3.992 1.00 96.25 183 LYS A CA 1
ATOM 1521 C C . LYS A 1 183 ? 15.323 -19.824 -3.525 1.00 96.25 183 LYS A C 1
ATOM 1523 O O . LYS A 1 183 ? 16.077 -20.503 -4.220 1.00 96.25 183 LYS A O 1
ATOM 1528 N N . THR A 1 184 ? 14.816 -20.239 -2.366 1.00 96.25 184 THR A N 1
ATOM 1529 C CA . THR A 1 184 ? 15.239 -21.483 -1.705 1.00 96.25 184 THR A CA 1
ATOM 1530 C C . THR A 1 184 ? 14.172 -22.565 -1.639 1.00 96.25 184 THR A C 1
ATOM 1532 O O . THR A 1 184 ? 14.520 -23.712 -1.374 1.00 96.25 184 THR A O 1
ATOM 1535 N N . GLU A 1 185 ? 12.898 -22.223 -1.820 1.00 95.88 185 GLU A N 1
ATOM 1536 C CA . GLU A 1 185 ? 11.780 -23.156 -1.676 1.00 95.88 185 GLU A CA 1
ATOM 1537 C C . GLU A 1 185 ? 11.156 -23.499 -3.032 1.00 95.88 185 GLU A C 1
ATOM 1539 O O . GLU A 1 185 ? 11.127 -22.669 -3.938 1.00 95.88 185 GLU A O 1
ATOM 1544 N N . ASP A 1 186 ? 10.634 -24.720 -3.164 1.00 94.88 186 ASP A N 1
ATOM 1545 C CA . ASP A 1 186 ? 9.942 -25.166 -4.383 1.00 94.88 186 ASP A CA 1
ATOM 1546 C C . ASP A 1 186 ? 8.477 -24.698 -4.429 1.00 94.88 186 ASP A C 1
ATOM 1548 O O . ASP A 1 186 ? 7.899 -24.564 -5.506 1.00 94.88 186 ASP A O 1
ATOM 1552 N N . LYS A 1 187 ? 7.878 -24.442 -3.257 1.00 96.62 187 LYS A N 1
ATOM 1553 C CA . LYS A 1 187 ? 6.492 -23.987 -3.080 1.00 96.62 187 LYS A CA 1
ATOM 1554 C C . LYS A 1 187 ? 6.402 -22.893 -2.032 1.00 96.62 187 LYS A C 1
ATOM 1556 O O . LYS A 1 187 ? 7.195 -22.870 -1.094 1.00 96.62 187 LYS A O 1
ATOM 1561 N N . PHE A 1 188 ? 5.419 -22.012 -2.174 1.00 96.81 188 PHE A N 1
ATOM 1562 C CA . PHE A 1 188 ? 5.207 -20.907 -1.257 1.00 96.81 188 PHE A CA 1
ATOM 1563 C C . PHE A 1 188 ? 4.508 -21.391 0.015 1.00 96.81 188 PHE A C 1
ATOM 1565 O O . PHE A 1 188 ? 3.396 -21.918 -0.018 1.00 96.81 188 PHE A O 1
ATOM 1572 N N . GLN A 1 189 ? 5.143 -21.172 1.164 1.00 95.25 189 GLN A N 1
ATOM 1573 C CA . GLN A 1 189 ? 4.585 -21.528 2.466 1.00 95.25 189 GLN A CA 1
ATOM 1574 C C . GLN A 1 189 ? 5.037 -20.560 3.561 1.00 95.25 189 GLN A C 1
ATOM 1576 O O . GLN A 1 189 ? 6.137 -19.998 3.544 1.00 95.25 189 GLN A O 1
ATOM 1581 N N . PHE A 1 190 ? 4.168 -20.394 4.554 1.00 96.50 190 PHE A N 1
ATOM 1582 C CA . PHE A 1 190 ? 4.499 -19.688 5.784 1.00 96.50 190 PHE A CA 1
ATOM 1583 C C . PHE A 1 190 ? 5.327 -20.598 6.689 1.00 96.50 190 PHE A C 1
ATOM 1585 O O . PHE A 1 190 ? 4.966 -21.754 6.920 1.00 96.50 190 PHE A O 1
ATOM 1592 N N . ASP A 1 191 ? 6.434 -20.076 7.211 1.00 95.12 191 ASP A N 1
ATOM 1593 C CA . ASP A 1 191 ? 7.275 -20.826 8.138 1.00 95.12 191 ASP A CA 1
ATOM 1594 C C . ASP A 1 191 ? 6.803 -20.668 9.593 1.00 95.12 191 ASP A C 1
ATOM 1596 O O . ASP A 1 191 ? 5.844 -19.962 9.907 1.00 95.12 191 ASP A O 1
ATOM 1600 N N . LYS A 1 192 ? 7.479 -21.353 10.521 1.00 96.88 192 LYS A N 1
ATOM 1601 C CA . LYS A 1 192 ? 7.123 -21.303 11.947 1.00 96.88 192 LYS A CA 1
ATOM 1602 C C . LYS A 1 192 ? 7.228 -19.895 12.540 1.00 96.88 192 LYS A C 1
ATOM 1604 O O . LYS A 1 192 ? 6.474 -19.586 13.457 1.00 96.88 192 LYS A O 1
ATOM 1609 N N . THR A 1 193 ? 8.150 -19.070 12.050 1.00 96.38 193 THR A N 1
ATOM 1610 C CA . THR A 1 193 ? 8.320 -17.685 12.503 1.00 96.38 193 THR A CA 1
ATOM 1611 C C . THR A 1 193 ? 7.165 -16.828 12.006 1.00 96.38 193 THR A C 1
ATOM 1613 O O . THR A 1 193 ? 6.579 -16.098 12.803 1.00 96.38 193 THR A O 1
ATOM 1616 N N . ASP A 1 194 ? 6.789 -16.971 10.731 1.00 97.25 194 ASP A N 1
ATOM 1617 C CA . ASP A 1 194 ? 5.631 -16.285 10.149 1.00 97.25 194 ASP A CA 1
ATOM 1618 C C . ASP A 1 194 ? 4.358 -16.581 10.957 1.00 97.25 194 ASP A C 1
ATOM 1620 O O . ASP A 1 194 ? 3.656 -15.669 11.402 1.00 97.25 194 ASP A O 1
ATOM 1624 N N . LEU A 1 195 ? 4.094 -17.867 11.207 1.00 96.81 195 LEU A N 1
ATOM 1625 C CA . LEU A 1 195 ? 2.913 -18.319 11.944 1.00 96.81 195 LEU A CA 1
ATOM 1626 C C . LEU A 1 195 ? 2.917 -17.835 13.401 1.00 96.81 195 LEU A C 1
ATOM 1628 O O . LEU A 1 195 ? 1.891 -17.358 13.888 1.00 96.81 195 LEU A O 1
ATOM 1632 N N . LEU A 1 196 ? 4.067 -17.894 14.078 1.00 97.62 196 LEU A N 1
ATOM 1633 C CA . LEU A 1 196 ? 4.207 -17.414 15.454 1.00 97.62 196 LEU A CA 1
ATOM 1634 C C . LEU A 1 196 ? 3.967 -15.901 15.559 1.00 97.62 196 LEU A C 1
ATOM 1636 O O . LEU A 1 196 ? 3.303 -15.442 16.486 1.00 97.62 196 LEU A O 1
ATOM 1640 N N . LEU A 1 197 ? 4.483 -15.109 14.616 1.00 97.19 197 LEU A N 1
ATOM 1641 C CA . LEU A 1 197 ? 4.281 -13.659 14.608 1.00 97.19 197 LEU A CA 1
ATOM 1642 C C . LEU A 1 197 ? 2.816 -13.282 14.386 1.00 97.19 197 LEU A C 1
ATOM 1644 O O . LEU A 1 197 ? 2.313 -12.371 15.047 1.00 97.19 197 LEU A O 1
ATOM 1648 N N . LEU A 1 198 ? 2.121 -13.995 13.499 1.00 96.00 198 LEU A N 1
ATOM 1649 C CA . LEU A 1 198 ? 0.684 -13.820 13.289 1.00 96.00 198 LEU A CA 1
ATOM 1650 C C . LEU A 1 198 ? -0.112 -14.128 14.560 1.00 96.00 198 LEU A C 1
ATOM 1652 O O . LEU A 1 198 ? -1.004 -13.358 14.924 1.00 96.00 198 LEU A O 1
ATOM 1656 N N . GLU A 1 199 ? 0.227 -15.217 15.252 1.00 96.62 199 GLU A N 1
ATOM 1657 C CA . GLU A 1 199 ? -0.410 -15.607 16.512 1.00 96.62 199 GLU A CA 1
ATOM 1658 C C . GLU A 1 199 ? -0.182 -14.559 17.610 1.00 96.62 199 GLU A C 1
ATOM 1660 O O . GLU A 1 199 ? -1.144 -14.071 18.206 1.00 96.62 199 GLU A O 1
ATOM 1665 N N . ILE A 1 200 ? 1.067 -14.126 17.811 1.00 96.19 200 ILE A N 1
ATOM 1666 C CA . ILE A 1 200 ? 1.412 -13.075 18.780 1.00 96.19 200 ILE A CA 1
ATOM 1667 C C . ILE A 1 200 ? 0.669 -11.776 18.458 1.00 96.19 200 ILE A C 1
ATOM 1669 O O . ILE A 1 200 ? 0.115 -11.139 19.355 1.00 96.19 200 ILE A O 1
ATOM 1673 N N . ASN A 1 201 ? 0.622 -11.372 17.185 1.00 94.25 201 ASN A N 1
ATOM 1674 C CA . ASN A 1 201 ? -0.080 -10.157 16.783 1.00 94.25 201 ASN A CA 1
ATOM 1675 C C . ASN A 1 201 ? -1.591 -10.252 17.055 1.00 94.25 201 ASN A C 1
ATOM 1677 O O . ASN A 1 201 ? -2.198 -9.285 17.520 1.00 94.25 201 ASN A O 1
ATOM 1681 N N . LYS A 1 202 ? -2.194 -11.423 16.819 1.00 93.44 202 LYS A N 1
ATOM 1682 C CA . LYS A 1 202 ? -3.608 -11.683 17.116 1.00 93.44 202 LYS A CA 1
ATOM 1683 C C . LYS A 1 202 ? -3.903 -11.582 18.614 1.00 93.44 202 LYS A C 1
ATOM 1685 O O . LYS A 1 202 ? -4.852 -10.892 18.988 1.00 93.44 202 LYS A O 1
ATOM 1690 N N . GLU A 1 203 ? -3.091 -12.210 19.463 1.00 95.94 203 GLU A N 1
ATOM 1691 C CA . GLU A 1 203 ? -3.262 -12.144 20.921 1.00 95.94 203 GLU A CA 1
ATOM 1692 C C . GLU A 1 203 ? -3.032 -10.726 21.460 1.00 95.94 203 GLU A C 1
ATOM 1694 O O . GLU A 1 203 ? -3.835 -10.225 22.246 1.00 95.94 203 GLU A O 1
ATOM 1699 N N . ASN A 1 204 ? -2.012 -10.016 20.966 1.00 94.75 204 ASN A N 1
ATOM 1700 C CA . ASN A 1 204 ? -1.768 -8.619 21.335 1.00 94.75 204 ASN A CA 1
ATOM 1701 C C . ASN A 1 204 ? -2.942 -7.711 20.956 1.00 94.75 204 ASN A C 1
ATOM 1703 O O . ASN A 1 204 ? -3.339 -6.850 21.741 1.00 94.75 204 ASN A O 1
ATOM 1707 N N . LYS A 1 205 ? -3.523 -7.909 19.768 1.00 94.94 205 LYS A N 1
ATOM 1708 C CA . LYS A 1 205 ? -4.702 -7.162 19.324 1.00 94.94 205 LYS A CA 1
ATOM 1709 C C . LYS A 1 205 ? -5.915 -7.442 20.208 1.00 94.94 205 LYS A C 1
ATOM 1711 O O . LYS A 1 205 ? -6.601 -6.505 20.607 1.00 94.94 205 LYS A O 1
ATOM 1716 N N . LYS A 1 206 ? -6.155 -8.709 20.549 1.00 95.81 206 LYS A N 1
ATOM 1717 C CA . LYS A 1 206 ? -7.227 -9.105 21.469 1.00 95.81 206 LYS A CA 1
ATOM 1718 C C . LYS A 1 206 ? -7.045 -8.455 22.843 1.00 95.81 206 LYS A C 1
ATOM 1720 O O . LYS A 1 206 ? -7.961 -7.798 23.328 1.00 95.81 206 LYS A O 1
ATOM 1725 N N . LEU A 1 207 ? -5.848 -8.557 23.420 1.00 96.44 207 LEU A N 1
ATOM 1726 C CA . LEU A 1 207 ? -5.522 -7.939 24.705 1.00 96.44 207 LEU A CA 1
ATOM 1727 C C . LEU A 1 207 ? -5.686 -6.413 24.657 1.00 96.44 207 LEU A C 1
ATOM 1729 O O . LEU A 1 207 ? -6.221 -5.817 25.589 1.00 96.44 207 LEU A O 1
ATOM 1733 N N . TYR A 1 208 ? -5.273 -5.775 23.557 1.00 96.75 208 TYR A N 1
ATOM 1734 C CA . TYR A 1 208 ? -5.492 -4.347 23.339 1.00 96.75 208 TYR A CA 1
ATOM 1735 C C . TYR A 1 208 ? -6.986 -3.994 23.373 1.00 96.75 208 TYR A C 1
ATOM 1737 O O . TYR A 1 208 ? -7.366 -3.039 24.047 1.00 96.75 208 TYR A O 1
ATOM 1745 N N . PHE A 1 209 ? -7.841 -4.777 22.709 1.00 97.50 209 PHE A N 1
ATOM 1746 C CA . PHE A 1 209 ? -9.288 -4.531 22.667 1.00 97.50 209 PHE A CA 1
ATOM 1747 C C . PHE A 1 209 ? -9.926 -4.719 24.045 1.00 97.50 209 PHE A C 1
ATOM 1749 O O . PHE A 1 209 ? -10.682 -3.860 24.497 1.00 97.50 209 PHE A O 1
ATOM 1756 N N . GLU A 1 210 ? -9.570 -5.794 24.749 1.00 96.62 210 GLU A N 1
ATOM 1757 C CA . GLU A 1 210 ? -10.037 -6.060 26.113 1.00 96.62 210 GLU A CA 1
ATOM 1758 C C . GLU A 1 210 ? -9.611 -4.965 27.099 1.00 96.62 210 GLU A C 1
ATOM 1760 O O . GLU A 1 210 ? -10.391 -4.571 27.967 1.00 96.62 210 GLU A O 1
ATOM 1765 N N . ASN A 1 211 ? -8.393 -4.436 26.964 1.00 96.94 211 ASN A N 1
ATOM 1766 C CA . ASN A 1 211 ? -7.937 -3.318 27.787 1.00 96.94 211 ASN A CA 1
ATOM 1767 C C . ASN A 1 211 ? -8.717 -2.038 27.470 1.00 96.94 211 ASN A C 1
ATOM 1769 O O . ASN A 1 211 ? -9.134 -1.341 28.391 1.00 96.94 211 ASN A O 1
ATOM 1773 N N . LYS A 1 212 ? -9.010 -1.766 26.192 1.00 97.50 212 LYS A N 1
ATOM 1774 C CA . LYS A 1 212 ? -9.821 -0.602 25.806 1.00 97.50 212 LYS A CA 1
ATOM 1775 C C . LYS A 1 212 ? -11.268 -0.684 26.282 1.00 97.50 212 LYS A C 1
ATOM 1777 O O . LYS A 1 212 ? -11.825 0.357 26.603 1.00 97.50 212 LYS A O 1
ATOM 1782 N N . CYS A 1 213 ? -11.847 -1.878 26.422 1.00 96.62 213 CYS A N 1
ATOM 1783 C CA . CYS A 1 213 ? -13.127 -2.040 27.121 1.00 96.62 213 CYS A CA 1
ATOM 1784 C C . CYS A 1 213 ? -13.053 -1.566 28.578 1.00 96.62 213 CYS A C 1
ATOM 1786 O O . CYS A 1 213 ? -13.964 -0.894 29.043 1.00 96.62 213 CYS A O 1
ATOM 1788 N N . LYS A 1 214 ? -11.978 -1.907 29.300 1.00 96.88 214 LYS A N 1
ATOM 1789 C CA . LYS A 1 214 ? -11.805 -1.537 30.718 1.00 96.88 214 LYS A CA 1
ATOM 1790 C C . LYS A 1 214 ? -11.498 -0.050 30.912 1.00 96.88 214 LYS A C 1
ATOM 1792 O O . LYS A 1 214 ? -11.781 0.493 31.971 1.00 96.88 214 LYS A O 1
ATOM 1797 N N . GLU A 1 215 ? -10.891 0.581 29.911 1.00 97.25 215 GLU A N 1
ATOM 1798 C CA . GLU A 1 215 ? -10.557 2.010 29.897 1.00 97.25 215 GLU A CA 1
ATOM 1799 C C . GLU A 1 215 ? -11.691 2.895 29.357 1.00 97.25 215 GLU A C 1
ATOM 1801 O O . GLU A 1 215 ? -11.525 4.114 29.304 1.00 97.25 215 GLU A O 1
ATOM 1806 N N . LEU A 1 216 ? -12.810 2.308 28.913 1.00 98.31 216 LEU A N 1
ATOM 1807 C CA . LEU A 1 216 ? -13.930 3.062 28.361 1.00 98.31 216 LEU A CA 1
ATOM 1808 C C . LEU A 1 216 ? -14.525 3.993 29.418 1.00 98.31 216 LEU A C 1
ATOM 1810 O O . LEU A 1 216 ? -14.834 3.585 30.536 1.00 98.31 216 LEU A O 1
ATOM 1814 N N . ILE A 1 217 ? -14.693 5.254 29.031 1.00 98.31 217 ILE A N 1
ATOM 1815 C CA . ILE A 1 217 ? -15.301 6.296 29.852 1.00 98.31 217 ILE A CA 1
ATOM 1816 C C . ILE A 1 217 ? -16.683 6.587 29.279 1.00 98.31 217 ILE A C 1
ATOM 1818 O O . ILE A 1 217 ? -16.794 7.103 28.166 1.00 98.31 217 ILE A O 1
ATOM 1822 N N . GLU A 1 218 ? -17.729 6.275 30.036 1.00 98.25 218 GLU A N 1
ATOM 1823 C CA . GLU A 1 218 ? -19.084 6.721 29.715 1.00 98.25 218 GLU A CA 1
ATOM 1824 C C . GLU A 1 218 ? -19.212 8.223 29.985 1.00 98.25 218 GLU A C 1
ATOM 1826 O O . GLU A 1 218 ? -18.764 8.730 31.019 1.00 98.25 218 GLU A O 1
ATOM 1831 N N . TYR A 1 219 ? -19.786 8.955 29.035 1.00 98.00 219 TYR A N 1
ATOM 1832 C CA . TYR A 1 219 ? -19.909 10.404 29.120 1.00 98.00 219 TYR A CA 1
ATOM 1833 C C . TYR A 1 219 ? -21.129 10.899 28.341 1.00 98.00 219 TYR A C 1
ATOM 1835 O O . TYR A 1 219 ? -21.405 10.424 27.240 1.00 98.00 219 TYR A O 1
ATOM 1843 N N . ASP A 1 220 ? -21.830 11.892 28.884 1.00 97.62 220 ASP A N 1
ATOM 1844 C CA . ASP A 1 220 ? -22.952 12.533 28.199 1.00 97.62 220 ASP A CA 1
ATOM 1845 C C . ASP A 1 220 ? -22.455 13.709 27.350 1.00 97.62 220 ASP A C 1
ATOM 1847 O O . ASP A 1 220 ? -21.940 14.707 27.863 1.00 97.62 220 ASP A O 1
ATOM 1851 N N . ILE A 1 221 ? -22.623 13.609 26.029 1.00 94.81 221 ILE A N 1
ATOM 1852 C CA . ILE A 1 221 ? -22.328 14.692 25.086 1.00 94.81 221 ILE A CA 1
ATOM 1853 C C . ILE A 1 221 ? -23.641 15.177 24.484 1.00 94.81 221 ILE A C 1
ATOM 1855 O O . ILE A 1 221 ? -24.246 14.508 23.647 1.00 94.81 221 ILE A O 1
ATOM 1859 N N . GLN A 1 222 ? -24.045 16.395 24.852 1.00 91.00 222 GLN A N 1
ATOM 1860 C CA . GLN A 1 222 ? -25.339 16.966 24.463 1.00 91.00 222 GLN A CA 1
ATOM 1861 C C . GLN A 1 222 ? -26.491 16.061 24.936 1.00 91.00 222 GLN A C 1
ATOM 1863 O O . GLN A 1 222 ? -26.700 15.938 26.136 1.00 91.00 222 GLN A O 1
ATOM 1868 N N . ASN A 1 223 ? -27.213 15.427 24.008 1.00 93.31 223 ASN A N 1
ATOM 1869 C CA . ASN A 1 223 ? -28.333 14.531 24.297 1.00 93.31 223 ASN A CA 1
ATOM 1870 C C . ASN A 1 223 ? -27.966 13.051 24.086 1.00 93.31 223 ASN A C 1
ATOM 1872 O O . ASN A 1 223 ? -28.870 12.226 23.988 1.00 93.31 223 ASN A O 1
ATOM 1876 N N . TYR A 1 224 ? -26.675 12.740 23.937 1.00 97.31 224 TYR A N 1
ATOM 1877 C CA . TYR A 1 224 ? -26.189 11.394 23.652 1.00 97.31 224 TYR A CA 1
ATOM 1878 C C . TYR A 1 224 ? -25.371 10.851 24.813 1.00 97.31 224 TYR A C 1
ATOM 1880 O O . TYR A 1 224 ? -24.484 11.542 25.319 1.00 97.31 224 TYR A O 1
ATOM 1888 N N . HIS A 1 225 ? -25.619 9.592 25.153 1.00 97.81 225 HIS A N 1
ATOM 1889 C CA . HIS A 1 225 ? -24.846 8.839 26.127 1.00 97.81 225 HIS A CA 1
ATOM 1890 C C . HIS A 1 225 ? -23.820 7.971 25.390 1.00 97.81 225 HIS A C 1
ATOM 1892 O O . HIS A 1 225 ? -24.182 7.053 24.647 1.00 97.81 225 HIS A O 1
ATOM 1898 N N . VAL A 1 226 ? -22.532 8.301 25.515 1.00 98.31 226 VAL A N 1
ATOM 1899 C CA . VAL A 1 226 ? -21.479 7.762 24.639 1.00 98.31 226 VAL A CA 1
ATOM 1900 C C . VAL A 1 226 ? -20.345 7.115 25.418 1.00 98.31 226 VAL A C 1
ATOM 1902 O O . VAL A 1 226 ? -20.084 7.459 26.567 1.00 98.31 226 VAL A O 1
ATOM 1905 N N . GLY A 1 227 ? -19.618 6.217 24.753 1.00 98.44 227 GLY A N 1
ATOM 1906 C CA . GLY A 1 227 ? -18.409 5.595 25.292 1.00 98.44 227 GLY A CA 1
ATOM 1907 C C . GLY A 1 227 ? -17.166 6.185 24.652 1.00 98.44 227 GLY A C 1
ATOM 1908 O O . GLY A 1 227 ? -17.042 6.172 23.429 1.00 98.44 227 GLY A O 1
ATOM 1909 N N . ILE A 1 228 ? -16.237 6.695 25.454 1.00 98.44 228 ILE A N 1
ATOM 1910 C CA . ILE A 1 228 ? -15.017 7.352 24.983 1.00 98.44 228 ILE A CA 1
ATOM 1911 C C . ILE A 1 228 ? -13.800 6.497 25.331 1.00 98.44 228 ILE A C 1
ATOM 1913 O O . ILE A 1 228 ? -13.609 6.111 26.482 1.00 98.44 228 ILE A O 1
ATOM 1917 N N . VAL A 1 229 ? -12.937 6.251 24.345 1.00 98.12 229 VAL A N 1
ATOM 1918 C CA . VAL A 1 229 ? -11.623 5.621 24.537 1.00 98.12 229 VAL A CA 1
ATOM 1919 C C . VAL A 1 229 ? -10.531 6.422 23.837 1.00 98.12 229 VAL A C 1
ATOM 1921 O O . VAL A 1 229 ? -10.728 6.949 22.742 1.00 98.12 229 VAL A O 1
ATOM 1924 N N . PHE A 1 230 ? -9.341 6.466 24.433 1.00 97.12 230 PHE A N 1
ATOM 1925 C CA . PHE A 1 230 ? -8.143 6.951 23.749 1.00 97.12 230 PHE A CA 1
ATO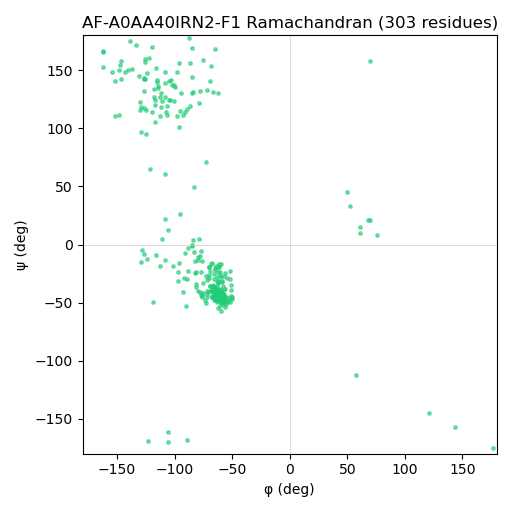M 1926 C C . PHE A 1 230 ? -7.495 5.794 22.992 1.00 97.12 230 PHE A C 1
ATOM 1928 O O . PHE A 1 230 ? -7.107 4.799 23.605 1.00 97.12 230 PHE A O 1
ATOM 1935 N N . ALA A 1 231 ? -7.385 5.889 21.670 1.00 95.69 231 ALA A N 1
ATOM 1936 C CA . ALA A 1 231 ? -6.906 4.796 20.831 1.00 95.69 231 ALA A CA 1
ATOM 1937 C C . ALA A 1 231 ? -6.124 5.298 19.615 1.00 95.69 231 ALA A C 1
ATOM 1939 O O . ALA A 1 231 ? -6.480 6.291 18.984 1.00 95.69 231 ALA A O 1
ATOM 1940 N N . GLU A 1 232 ? -5.075 4.558 19.259 1.00 91.38 232 GLU A N 1
ATOM 1941 C CA . GLU A 1 232 ? -4.206 4.861 18.113 1.00 91.38 232 GLU A CA 1
ATOM 1942 C C . GLU A 1 232 ? -4.110 3.704 17.114 1.00 91.38 232 GLU A C 1
ATOM 1944 O O . GLU A 1 232 ? -3.624 3.891 16.002 1.00 91.38 232 GLU A O 1
ATOM 1949 N N . GLN A 1 233 ? -4.581 2.511 17.487 1.00 91.44 233 GLN A N 1
ATOM 1950 C CA . GLN A 1 233 ? -4.428 1.296 16.691 1.00 91.44 233 GLN A CA 1
ATOM 1951 C C . GLN A 1 233 ? -5.787 0.664 16.406 1.00 91.44 233 GLN A C 1
ATOM 1953 O O . GLN A 1 233 ? -6.707 0.753 17.217 1.00 91.44 233 GLN A O 1
ATOM 1958 N N . TYR A 1 234 ? -5.900 0.021 15.240 1.00 92.19 234 TYR A N 1
ATOM 1959 C CA . TYR A 1 234 ? -7.077 -0.755 14.833 1.00 92.19 234 TYR A CA 1
ATOM 1960 C C . TYR A 1 234 ? -8.407 0.011 14.942 1.00 92.19 234 TYR A C 1
ATOM 1962 O O . TYR A 1 234 ? -9.431 -0.586 15.237 1.00 92.19 234 TYR A O 1
ATOM 1970 N N . ILE A 1 235 ? -8.411 1.328 14.707 1.00 94.38 235 ILE A N 1
ATOM 1971 C CA . ILE A 1 235 ? -9.519 2.241 15.058 1.00 94.38 235 ILE A CA 1
ATOM 1972 C C . ILE A 1 235 ? -10.890 1.753 14.575 1.00 94.38 235 ILE A C 1
ATOM 1974 O O . ILE A 1 235 ? -11.864 1.787 15.323 1.00 94.38 235 ILE A O 1
ATOM 1978 N N . SER A 1 236 ? -10.979 1.285 13.329 1.00 92.00 236 SER A N 1
ATOM 1979 C CA . SER A 1 236 ? -12.239 0.771 12.788 1.00 92.00 236 SER A CA 1
ATOM 1980 C C . SER A 1 236 ? -12.682 -0.524 13.462 1.00 92.00 236 SER A C 1
ATOM 1982 O O . SER A 1 236 ? -13.844 -0.638 13.836 1.00 92.00 236 SER A O 1
ATOM 1984 N N . GLU A 1 237 ? -11.769 -1.474 13.647 1.00 94.88 237 GLU A N 1
ATOM 1985 C CA . GLU A 1 237 ? -12.070 -2.776 14.246 1.00 94.88 237 GLU A CA 1
ATOM 1986 C C . GLU A 1 237 ? -12.347 -2.667 15.746 1.00 94.88 237 GLU A C 1
ATOM 1988 O O . GLU A 1 237 ? -13.320 -3.236 16.226 1.00 94.88 237 GLU A O 1
ATOM 1993 N N . LEU A 1 238 ? -11.549 -1.877 16.470 1.00 97.19 238 LEU A N 1
ATOM 1994 C CA . LEU A 1 238 ? -11.751 -1.586 17.885 1.00 97.19 238 LEU A CA 1
ATOM 1995 C C . LEU A 1 238 ? -13.094 -0.891 18.102 1.00 97.19 238 LEU A C 1
ATOM 1997 O O . LEU A 1 238 ? -13.841 -1.258 18.999 1.00 97.19 238 LEU A O 1
ATOM 2001 N N . GLY A 1 239 ? -13.413 0.111 17.286 1.00 96.62 239 GLY A N 1
ATOM 2002 C CA . GLY A 1 239 ? -14.663 0.838 17.440 1.00 96.62 239 GLY A CA 1
ATOM 2003 C C . GLY A 1 239 ? -15.897 -0.017 17.136 1.00 96.62 239 GLY A C 1
ATOM 2004 O O . GLY A 1 239 ? -16.897 0.122 17.832 1.00 96.62 239 GLY A O 1
ATOM 2005 N N . ASN A 1 240 ? -15.816 -0.941 16.170 1.00 96.00 240 ASN A N 1
ATOM 2006 C CA . ASN A 1 240 ? -16.869 -1.938 15.944 1.00 96.00 240 ASN A CA 1
ATOM 2007 C C . ASN A 1 240 ? -16.971 -2.923 17.117 1.00 96.00 240 ASN A C 1
ATOM 2009 O O . ASN A 1 240 ? -18.067 -3.170 17.606 1.00 96.00 240 ASN A O 1
ATOM 2013 N N . TYR A 1 241 ? -15.835 -3.425 17.609 1.00 97.31 241 TYR A N 1
ATOM 2014 C CA . TYR A 1 241 ? -15.792 -4.314 18.768 1.00 97.31 241 TYR A CA 1
ATOM 2015 C C . TYR A 1 241 ? -16.441 -3.667 20.001 1.00 97.31 241 TYR A C 1
ATOM 2017 O O . TYR A 1 241 ? -17.325 -4.259 20.611 1.00 97.31 241 TYR A O 1
ATOM 2025 N N . LEU A 1 242 ? -16.084 -2.421 20.328 1.00 97.81 242 LEU A N 1
ATOM 2026 C CA . LEU A 1 242 ? -16.693 -1.678 21.436 1.00 97.81 242 LEU A CA 1
ATOM 2027 C C . LEU A 1 242 ? -18.192 -1.428 21.206 1.00 97.81 242 LEU A C 1
ATOM 2029 O O . LEU A 1 242 ? -18.980 -1.589 22.132 1.00 97.81 242 LEU A O 1
ATOM 2033 N N . ALA A 1 243 ? -18.605 -1.100 19.979 1.00 96.50 243 ALA A N 1
ATOM 2034 C CA . ALA A 1 243 ? -20.016 -0.906 19.647 1.00 96.50 243 ALA A CA 1
ATOM 2035 C C . ALA A 1 243 ? -20.857 -2.186 19.834 1.00 96.50 243 ALA A C 1
ATOM 2037 O O . ALA A 1 243 ? -22.034 -2.116 20.187 1.00 96.50 243 ALA A O 1
ATOM 2038 N N . GLU A 1 244 ? -20.261 -3.360 19.617 1.00 96.38 244 GLU A N 1
ATOM 2039 C CA . GLU A 1 244 ? -20.912 -4.649 19.864 1.00 96.38 244 GLU A CA 1
ATOM 2040 C C . GLU A 1 244 ? -20.998 -5.005 21.352 1.00 96.38 244 GLU A C 1
ATOM 2042 O O . GLU A 1 244 ? -21.970 -5.652 21.752 1.00 96.38 244 GLU A O 1
ATOM 2047 N N . GLN A 1 245 ? -20.006 -4.602 22.155 1.00 96.81 245 GLN A N 1
ATOM 2048 C CA . GLN A 1 245 ? -19.964 -4.883 23.594 1.00 96.81 245 GLN A CA 1
ATOM 2049 C C . GLN A 1 245 ? -20.883 -3.960 24.408 1.00 96.81 245 GLN A C 1
ATOM 2051 O O . GLN A 1 245 ? -21.567 -4.439 25.308 1.00 96.81 245 GLN A O 1
ATOM 2056 N N . PHE A 1 246 ? -20.936 -2.668 24.076 1.00 97.06 246 PHE A N 1
ATOM 2057 C CA . PHE A 1 246 ? -21.625 -1.633 24.861 1.00 97.06 246 PHE A CA 1
ATOM 2058 C C . PHE A 1 246 ? -22.907 -1.156 24.166 1.00 97.06 246 PHE A C 1
ATOM 2060 O O . PHE A 1 246 ? -23.037 -0.002 23.758 1.00 97.06 246 PHE A O 1
ATOM 2067 N N . LYS A 1 247 ? -23.858 -2.075 23.950 1.00 96.69 247 LYS A N 1
ATOM 2068 C CA . LYS A 1 247 ? -25.071 -1.824 23.139 1.00 96.69 247 LYS A CA 1
ATOM 2069 C C . LYS A 1 247 ? -26.044 -0.825 23.760 1.00 96.69 247 LYS A C 1
ATOM 2071 O O . LYS A 1 247 ? -26.965 -0.381 23.071 1.00 96.69 247 LYS A O 1
ATOM 2076 N N . GLU A 1 248 ? -25.911 -0.536 25.044 1.00 96.81 248 GLU A N 1
ATOM 2077 C CA . GLU A 1 248 ? -26.674 0.462 25.788 1.00 96.81 248 GLU A CA 1
ATOM 2078 C C . GLU A 1 248 ? -26.322 1.896 25.382 1.00 96.81 248 GLU A C 1
ATOM 2080 O O . GLU A 1 248 ? -27.209 2.746 25.399 1.00 96.81 248 GLU A O 1
ATOM 2085 N N . LEU A 1 249 ? -25.087 2.133 24.932 1.00 97.88 249 LEU A N 1
ATOM 2086 C CA . LEU A 1 249 ? -24.607 3.440 24.494 1.00 97.88 249 LEU A CA 1
ATOM 2087 C C . LEU A 1 249 ? -25.162 3.815 23.111 1.00 97.88 249 LEU A C 1
ATOM 2089 O O . LEU A 1 249 ? -25.550 2.966 22.300 1.00 97.88 249 LEU A O 1
ATOM 2093 N N . ASP A 1 250 ? -25.161 5.110 22.815 1.00 98.00 250 ASP A N 1
ATOM 2094 C CA . ASP A 1 250 ? -25.598 5.644 21.526 1.00 98.00 250 ASP A CA 1
ATOM 2095 C C . ASP A 1 250 ? -24.544 5.423 20.431 1.00 98.00 250 ASP A C 1
ATOM 2097 O O . ASP A 1 250 ? -24.853 4.987 19.311 1.00 98.00 250 ASP A O 1
ATOM 2101 N N . PHE A 1 251 ? -23.280 5.706 20.755 1.00 98.06 251 PHE A N 1
ATOM 2102 C CA . PHE A 1 251 ? -22.121 5.470 19.896 1.00 98.06 251 PHE A CA 1
ATOM 2103 C C . PHE A 1 251 ? -20.802 5.487 20.681 1.00 98.06 251 PHE A C 1
ATOM 2105 O O . PHE A 1 251 ? -20.731 5.940 21.824 1.00 98.06 251 PHE A O 1
ATOM 2112 N N . ILE A 1 252 ? -19.739 5.013 20.029 1.00 98.44 252 ILE A N 1
ATOM 2113 C CA . ILE A 1 252 ? -18.368 5.011 20.545 1.00 98.44 252 ILE A CA 1
ATOM 2114 C C . ILE A 1 252 ? -17.568 6.163 19.931 1.00 98.44 252 ILE A C 1
ATOM 2116 O O . ILE A 1 252 ? -17.622 6.402 18.719 1.00 98.44 252 ILE A O 1
ATOM 2120 N N . VAL A 1 253 ? -16.782 6.843 20.761 1.00 98.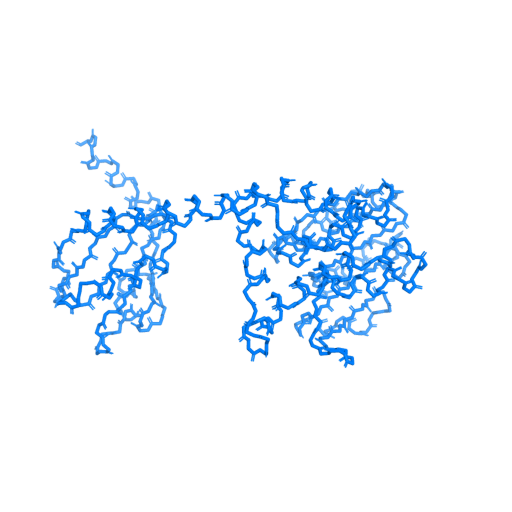12 253 VAL A N 1
ATOM 2121 C CA . VAL A 1 253 ? -15.830 7.895 20.399 1.00 98.12 253 VAL A CA 1
ATOM 2122 C C . VAL A 1 253 ? -14.409 7.384 20.641 1.00 98.12 253 VAL A C 1
ATOM 2124 O O . VAL A 1 253 ? -14.022 7.094 21.768 1.00 98.12 253 VAL A O 1
ATOM 2127 N N . LEU A 1 254 ? -13.606 7.304 19.583 1.00 98.25 254 LEU A N 1
ATOM 2128 C CA . LEU A 1 254 ? -12.194 6.936 19.647 1.00 98.25 254 LEU A CA 1
ATOM 2129 C C . LEU A 1 254 ? -11.336 8.180 19.413 1.00 98.25 254 LEU A C 1
ATOM 2131 O O . LEU A 1 254 ? -11.311 8.729 18.308 1.00 98.25 254 LEU A O 1
ATOM 2135 N N . ILE A 1 255 ? -10.633 8.625 20.449 1.00 97.19 255 ILE A N 1
ATOM 2136 C CA . ILE A 1 255 ? -9.762 9.801 20.411 1.00 97.19 255 ILE A CA 1
ATOM 2137 C C . ILE A 1 255 ? -8.327 9.343 20.135 1.00 97.19 255 ILE A C 1
ATOM 2139 O O . ILE A 1 255 ? -7.721 8.659 20.955 1.00 97.19 255 ILE A O 1
ATOM 2143 N N . GLY A 1 256 ? -7.782 9.730 18.983 1.00 94.62 256 GLY A N 1
ATOM 2144 C CA . GLY A 1 256 ? -6.367 9.554 18.648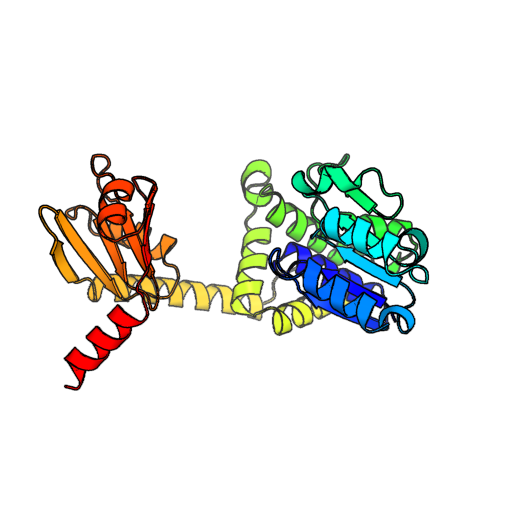 1.00 94.62 256 GLY A CA 1
ATOM 2145 C C . GLY A 1 256 ? -5.593 10.871 18.724 1.00 94.62 256 GLY A C 1
ATOM 2146 O O . GLY A 1 256 ? -6.121 11.898 19.134 1.00 94.62 256 GLY A O 1
ATOM 2147 N N . ASN A 1 257 ? -4.347 10.883 18.245 1.00 89.81 257 ASN A N 1
ATOM 2148 C CA . ASN A 1 257 ? -3.482 12.069 18.346 1.00 89.81 257 ASN A CA 1
ATOM 2149 C C . ASN A 1 257 ? -3.939 13.277 17.516 1.00 89.81 257 ASN A C 1
ATOM 2151 O O . ASN A 1 257 ? -3.725 14.423 17.907 1.00 89.81 257 ASN A O 1
ATOM 2155 N N . LYS A 1 258 ? -4.515 13.037 16.334 1.00 92.12 258 LYS A N 1
ATOM 2156 C CA . LYS A 1 258 ? -4.898 14.090 15.369 1.00 92.12 258 LYS A CA 1
ATOM 2157 C C . LYS A 1 258 ? -6.344 13.982 14.899 1.00 92.12 258 LYS A C 1
ATOM 2159 O O . LYS A 1 258 ? -6.809 14.829 14.138 1.00 92.12 258 LYS A O 1
ATOM 2164 N N . THR A 1 259 ? -7.050 12.940 15.308 1.00 95.19 259 THR A N 1
ATOM 2165 C CA . THR A 1 259 ? -8.382 12.611 14.804 1.00 95.19 259 THR A CA 1
ATOM 2166 C C . THR A 1 259 ? -9.245 12.058 15.917 1.00 95.19 259 THR A C 1
ATOM 2168 O O . THR A 1 259 ? -8.751 11.347 16.788 1.00 95.19 259 THR A O 1
ATOM 2171 N N . ILE A 1 260 ? -10.539 12.327 15.824 1.00 96.94 260 ILE A N 1
ATOM 2172 C CA . ILE A 1 260 ? -11.580 11.690 16.621 1.00 96.94 260 ILE A CA 1
ATOM 2173 C C . ILE A 1 260 ? -12.416 10.860 15.653 1.00 96.94 260 ILE A C 1
ATOM 2175 O O . ILE A 1 260 ? -12.857 11.376 14.626 1.00 96.94 260 ILE A O 1
ATOM 2179 N N . SER A 1 261 ? -12.597 9.577 15.947 1.00 97.75 261 SER A N 1
ATOM 2180 C CA . SER A 1 261 ? -13.438 8.673 15.161 1.00 97.75 261 SER A CA 1
ATOM 2181 C C . SER A 1 261 ? -14.703 8.332 15.929 1.00 97.75 261 SER A C 1
ATOM 2183 O O . SER A 1 261 ? -14.653 8.063 17.121 1.00 97.75 261 SER A O 1
ATOM 2185 N N . TYR A 1 262 ? -15.827 8.300 15.228 1.00 97.62 262 TYR A N 1
ATOM 2186 C CA . TYR A 1 262 ? -17.135 7.966 15.777 1.00 97.62 262 TYR A CA 1
ATOM 2187 C C . TYR A 1 262 ? -17.618 6.653 15.156 1.00 97.62 262 TYR A C 1
ATOM 2189 O O . TYR A 1 262 ? -17.500 6.470 13.934 1.00 97.62 262 TYR A O 1
ATOM 2197 N N . ARG A 1 263 ? -18.144 5.732 15.969 1.00 97.69 263 ARG A N 1
ATOM 2198 C CA . ARG A 1 263 ? -18.708 4.447 15.519 1.00 97.69 263 ARG A CA 1
ATOM 2199 C C . ARG A 1 263 ? -20.093 4.234 16.107 1.00 97.69 263 ARG A C 1
ATOM 2201 O O . ARG A 1 263 ? -20.259 4.220 17.321 1.00 97.69 263 ARG A O 1
ATOM 2208 N N . GLY A 1 264 ? -21.081 4.131 15.224 1.00 95.62 264 GLY A N 1
ATOM 2209 C CA . GLY A 1 264 ? -22.492 4.188 15.586 1.00 95.62 264 GLY A CA 1
ATOM 2210 C C . GLY A 1 264 ? -23.015 2.834 16.024 1.00 95.62 264 GLY A C 1
ATOM 2211 O O . GLY A 1 264 ? -22.863 1.857 15.294 1.00 95.62 264 GLY A O 1
ATOM 2212 N N . ILE A 1 265 ? -23.687 2.798 17.173 1.00 96.12 265 ILE A N 1
ATOM 2213 C CA . ILE A 1 265 ? -24.352 1.593 17.678 1.00 96.12 265 ILE A CA 1
ATOM 2214 C C . ILE A 1 265 ? -25.790 1.573 17.160 1.00 96.12 265 ILE A C 1
ATOM 2216 O O . ILE A 1 265 ? -26.209 0.625 16.497 1.00 96.12 265 ILE A O 1
ATOM 2220 N N . LYS A 1 266 ? -26.537 2.662 17.375 1.00 93.19 266 LYS A N 1
ATOM 2221 C CA . LYS A 1 266 ? -27.953 2.771 16.994 1.00 93.19 266 LYS A CA 1
ATOM 2222 C C . LYS A 1 266 ? -28.131 3.198 15.536 1.00 93.19 266 LYS A C 1
ATOM 2224 O O . LYS A 1 266 ? -27.316 3.943 14.998 1.00 93.19 266 LYS A O 1
ATOM 2229 N N . ASP A 1 267 ? -29.151 2.681 14.853 1.00 91.75 267 ASP A N 1
ATOM 2230 C CA . ASP A 1 267 ? -29.412 2.986 13.431 1.00 91.75 267 ASP A CA 1
ATOM 2231 C C . ASP A 1 267 ? -30.062 4.356 13.214 1.00 91.75 267 ASP A C 1
ATOM 2233 O O . ASP A 1 267 ? -29.932 4.947 12.147 1.00 91.75 267 ASP A O 1
ATOM 2237 N N . ASN A 1 268 ? -30.744 4.877 14.232 1.00 93.12 268 ASN A N 1
ATOM 2238 C CA . ASN A 1 268 ? -31.457 6.153 14.192 1.00 93.12 268 ASN A CA 1
ATOM 2239 C C . ASN A 1 268 ? -30.562 7.377 14.466 1.00 93.12 268 ASN A C 1
ATOM 2241 O O . ASN A 1 268 ? -31.080 8.490 14.534 1.00 93.12 268 ASN A O 1
ATOM 2245 N N . ILE A 1 269 ? -29.250 7.191 14.638 1.00 94.44 269 ILE A N 1
ATOM 2246 C CA . ILE A 1 269 ? -28.290 8.266 14.912 1.00 94.44 269 ILE A CA 1
ATOM 2247 C C . ILE A 1 269 ? -27.377 8.442 13.700 1.00 94.44 269 ILE A C 1
ATOM 2249 O O . ILE A 1 269 ? -26.690 7.510 13.285 1.00 94.44 269 ILE A O 1
ATOM 2253 N N . ASP A 1 270 ? -27.341 9.658 13.153 1.00 96.81 270 ASP A N 1
ATOM 2254 C CA . ASP A 1 270 ? -26.450 10.018 12.050 1.00 96.81 270 ASP A CA 1
ATOM 2255 C C . ASP A 1 270 ? -25.174 10.690 12.580 1.00 96.81 270 ASP A C 1
ATOM 2257 O O . ASP A 1 270 ? -25.140 11.884 12.903 1.00 96.81 270 ASP A O 1
ATOM 2261 N N . LEU A 1 271 ? -24.087 9.917 12.634 1.00 96.75 271 LEU A N 1
ATOM 2262 C CA . LEU A 1 271 ? -22.786 10.414 13.078 1.00 96.75 271 LEU A CA 1
ATOM 2263 C C . LEU A 1 271 ? -22.132 11.391 12.100 1.00 96.75 271 LEU A C 1
ATOM 2265 O O . LEU A 1 271 ? -21.253 12.149 12.508 1.00 96.75 271 LEU A O 1
ATOM 2269 N N . GLY A 1 272 ? -22.548 11.412 10.833 1.00 95.50 272 GLY A N 1
ATOM 2270 C CA . GLY A 1 272 ? -22.086 12.401 9.864 1.00 95.50 272 GLY A CA 1
ATOM 2271 C C . GLY A 1 272 ? -22.606 13.791 10.216 1.00 95.50 272 GLY A C 1
ATOM 2272 O O . GLY A 1 272 ? -21.859 14.770 10.150 1.00 95.50 272 GLY A O 1
ATOM 2273 N N . VAL A 1 273 ? -23.864 13.879 10.657 1.00 96.12 273 VAL A N 1
ATOM 2274 C CA . VAL A 1 273 ? -24.458 15.123 11.174 1.00 96.12 273 VAL A CA 1
ATOM 2275 C C . VAL A 1 273 ? -23.803 15.536 12.491 1.00 96.12 273 VAL A C 1
ATOM 2277 O O . VAL A 1 273 ? -23.442 16.703 12.641 1.00 96.12 273 VAL A O 1
ATOM 2280 N N . PHE A 1 274 ? -23.588 14.594 13.413 1.00 95.88 274 PHE A N 1
ATOM 2281 C CA . PHE A 1 274 ? -22.877 14.862 14.667 1.00 95.88 274 PHE A CA 1
ATOM 2282 C C . PHE A 1 274 ? -21.457 15.396 14.413 1.00 95.88 274 PHE A C 1
ATOM 2284 O O . PHE A 1 274 ? -21.089 16.461 14.907 1.00 95.88 274 PHE A O 1
ATOM 2291 N N . ALA A 1 275 ? -20.675 14.718 13.567 1.00 96.75 275 ALA A N 1
ATOM 2292 C CA . ALA A 1 275 ? -19.290 15.084 13.282 1.00 96.75 275 ALA A CA 1
ATOM 2293 C C . ALA A 1 275 ? -19.151 16.475 12.643 1.00 96.75 275 ALA A C 1
ATOM 2295 O O . ALA A 1 275 ? -18.178 17.177 12.930 1.00 96.75 275 ALA A O 1
ATOM 2296 N N . LYS A 1 276 ? -20.118 16.912 11.821 1.00 96.56 276 LYS A N 1
ATOM 2297 C CA . LYS A 1 276 ? -20.123 18.255 11.206 1.00 96.56 276 LYS A CA 1
ATOM 2298 C C . LYS A 1 276 ? -20.098 19.385 12.233 1.00 96.56 276 LYS A C 1
ATOM 2300 O O . LYS A 1 276 ? -19.466 20.407 11.978 1.00 96.56 276 LYS A O 1
ATOM 2305 N N . GLN A 1 277 ? -20.709 19.191 13.403 1.00 94.25 277 GLN A N 1
ATOM 2306 C CA . GLN A 1 277 ? -20.685 20.178 14.492 1.00 94.25 277 GLN A CA 1
ATOM 2307 C C . GLN A 1 277 ? -19.261 20.440 15.008 1.00 94.25 277 GLN A C 1
ATOM 2309 O O . GLN A 1 277 ? -18.970 21.514 15.525 1.00 94.25 277 GLN A O 1
ATOM 2314 N N . PHE A 1 278 ? -18.355 19.480 14.801 1.00 92.31 278 PHE A N 1
ATOM 2315 C CA . PHE A 1 278 ? -16.948 19.539 15.193 1.00 92.31 278 PHE A CA 1
ATOM 2316 C C . PHE A 1 278 ? -16.008 19.697 13.986 1.00 92.31 278 PHE A C 1
ATOM 2318 O O . PHE A 1 278 ? -14.835 19.326 14.055 1.00 92.31 278 PHE A O 1
ATOM 2325 N N . GLY A 1 279 ? -16.513 20.208 12.855 1.00 91.62 279 GLY A N 1
ATOM 2326 C CA . GLY A 1 279 ? -15.729 20.395 11.626 1.00 91.62 279 GLY A CA 1
ATOM 2327 C C . GLY A 1 279 ? -15.303 19.086 10.949 1.00 91.62 279 GLY A C 1
ATOM 2328 O O . GLY A 1 279 ? -14.317 19.062 10.213 1.00 91.62 279 GLY A O 1
ATOM 2329 N N . GLY A 1 280 ? -16.004 17.991 11.245 1.00 95.44 280 GLY A N 1
ATOM 2330 C CA . GLY A 1 280 ? -15.804 16.668 10.665 1.00 95.44 280 GLY A CA 1
ATOM 2331 C C . GLY A 1 280 ? -16.886 16.268 9.659 1.00 95.44 280 GLY A C 1
ATOM 2332 O O . GLY A 1 280 ? -17.630 17.099 9.137 1.00 95.44 280 GLY A O 1
ATOM 2333 N N . GLY A 1 281 ? -16.980 14.967 9.398 1.00 95.75 281 GLY A N 1
ATOM 2334 C CA . GLY A 1 281 ? -17.992 14.370 8.529 1.00 95.75 281 GLY A CA 1
ATOM 2335 C C . GLY A 1 281 ? -17.796 12.862 8.360 1.00 95.75 281 GLY A C 1
ATOM 2336 O O . GLY A 1 281 ? -16.922 12.263 8.991 1.00 95.75 281 GLY A O 1
ATOM 2337 N N . GLY A 1 282 ? -18.611 12.257 7.498 1.00 94.56 282 GLY A N 1
ATOM 2338 C CA . GLY A 1 282 ? -18.539 10.836 7.167 1.00 94.56 282 GLY A CA 1
ATOM 2339 C C . GLY A 1 282 ? -19.915 10.216 6.954 1.00 94.56 282 GLY A C 1
ATOM 2340 O O . GLY A 1 282 ? -20.878 10.913 6.633 1.00 94.56 282 GLY A O 1
ATOM 2341 N N . HIS A 1 283 ? -19.983 8.896 7.115 1.00 94.38 283 HIS A N 1
ATOM 2342 C CA . HIS A 1 283 ? -21.212 8.123 6.983 1.00 94.38 283 HIS A CA 1
ATOM 2343 C C . HIS A 1 283 ? -21.991 8.080 8.307 1.00 94.38 283 HIS A C 1
ATOM 2345 O O . HIS A 1 283 ? -21.375 8.158 9.378 1.00 94.38 283 HIS A O 1
ATOM 2351 N N . PRO A 1 284 ? -23.317 7.846 8.264 1.00 94.88 284 PRO A N 1
ATOM 2352 C CA . PRO A 1 284 ? -24.152 7.779 9.465 1.00 94.88 284 PRO A CA 1
ATOM 2353 C C . PRO A 1 284 ? -23.624 6.831 10.553 1.00 94.88 284 PRO A C 1
ATOM 2355 O O . PRO A 1 284 ? -23.715 7.145 11.732 1.00 94.88 284 PRO A O 1
ATOM 2358 N N . LYS A 1 285 ? -22.997 5.709 10.168 1.00 95.00 285 LYS A N 1
ATOM 2359 C CA . LYS A 1 285 ? -22.443 4.701 11.095 1.00 95.00 285 LYS A CA 1
ATOM 2360 C C . LYS A 1 285 ? -20.954 4.839 11.409 1.00 95.00 285 LYS A C 1
ATOM 2362 O O . LYS A 1 285 ? -20.475 4.244 12.372 1.00 95.00 285 LYS A O 1
ATOM 2367 N N . ALA A 1 286 ? -20.214 5.603 10.614 1.00 95.69 286 ALA A N 1
ATOM 2368 C CA . ALA A 1 286 ? -18.776 5.771 10.771 1.00 95.69 286 ALA A CA 1
ATOM 2369 C C . ALA A 1 286 ? -18.364 7.144 10.242 1.00 95.69 286 ALA A C 1
ATOM 2371 O O . ALA A 1 286 ? -18.398 7.404 9.039 1.00 95.69 286 ALA A O 1
ATOM 2372 N N . SER A 1 287 ? -17.972 8.019 11.159 1.00 97.31 287 SER A N 1
ATOM 2373 C CA . SER A 1 287 ? -17.584 9.399 10.862 1.00 97.31 287 SER A CA 1
ATOM 2374 C C . SER A 1 287 ? -16.355 9.793 11.673 1.00 97.31 287 SER A C 1
ATOM 2376 O O . SER A 1 287 ? -15.876 9.019 12.505 1.00 97.31 287 SER A O 1
ATOM 2378 N N . GLY A 1 288 ? -15.828 10.992 11.442 1.00 96.88 288 GLY A N 1
ATOM 2379 C CA . GLY A 1 288 ? -14.723 11.514 12.238 1.00 96.88 288 GLY A CA 1
ATOM 2380 C C . GLY A 1 288 ? -14.543 13.021 12.120 1.00 96.88 288 GLY A C 1
ATOM 2381 O O . GLY A 1 288 ? -15.083 13.665 11.222 1.00 96.88 288 GLY A O 1
ATOM 2382 N N . SER A 1 289 ? -13.766 13.585 13.039 1.00 97.00 289 SER A N 1
ATOM 2383 C CA . SER A 1 289 ? -13.315 14.979 13.025 1.00 97.00 289 SER A CA 1
ATOM 2384 C C . SER A 1 289 ? -11.815 15.067 13.331 1.00 97.00 289 SER A C 1
ATOM 2386 O O . SER A 1 289 ? -11.164 14.068 13.649 1.00 97.00 289 SER A O 1
ATOM 2388 N N . ARG A 1 290 ? -11.224 16.258 13.177 1.00 95.00 290 ARG A N 1
ATOM 2389 C CA . ARG A 1 290 ? -9.786 16.483 13.395 1.00 95.00 290 ARG A CA 1
ATOM 2390 C C . ARG A 1 290 ? -9.525 17.165 14.733 1.00 95.00 290 ARG A C 1
ATOM 2392 O O . ARG A 1 290 ? -10.217 18.108 15.096 1.00 95.00 290 ARG A O 1
ATOM 2399 N N . ILE A 1 291 ? -8.453 16.745 15.394 1.00 93.50 291 ILE A N 1
ATOM 2400 C CA . ILE A 1 291 ? -7.844 17.457 16.516 1.00 93.50 291 ILE A CA 1
ATOM 2401 C C . ILE A 1 291 ? -6.757 18.348 15.927 1.00 93.50 291 ILE A C 1
ATOM 2403 O O . ILE A 1 291 ? -5.761 17.863 15.386 1.00 93.50 291 ILE A O 1
ATOM 2407 N N . ASN A 1 292 ? -6.967 19.661 15.975 1.00 90.94 292 ASN A N 1
ATOM 2408 C CA . ASN A 1 292 ? -5.998 20.608 15.437 1.00 90.94 292 ASN A CA 1
ATOM 2409 C C . ASN A 1 292 ? -4.897 20.927 16.467 1.00 90.94 292 ASN A C 1
ATOM 2411 O O . ASN A 1 292 ? -4.996 20.612 17.654 1.00 90.94 292 ASN A O 1
ATOM 2415 N N . LYS A 1 293 ? -3.835 21.600 16.009 1.00 93.06 293 LYS A N 1
ATOM 2416 C CA . LYS A 1 293 ? -2.688 21.962 16.857 1.00 93.06 293 LYS A CA 1
ATOM 2417 C C . LYS A 1 293 ? -3.086 22.830 18.057 1.00 93.06 293 LYS A C 1
ATOM 2419 O O . LYS A 1 293 ? -2.469 22.719 19.110 1.00 93.06 293 LYS A O 1
ATOM 2424 N N . LYS A 1 294 ? -4.118 23.671 17.921 1.00 93.19 294 LYS A N 1
ATOM 2425 C CA . LYS A 1 294 ? -4.638 24.476 19.032 1.00 93.19 294 LYS A CA 1
ATOM 2426 C C . LYS A 1 294 ? -5.247 23.576 20.109 1.00 93.19 294 LYS A C 1
ATOM 2428 O O . LYS A 1 294 ? -4.868 23.716 21.261 1.00 93.19 294 LYS A O 1
ATOM 2433 N N . ASN A 1 295 ? -6.090 22.609 19.736 1.00 91.25 295 ASN A N 1
ATOM 2434 C CA . ASN A 1 295 ? -6.670 21.655 20.687 1.00 91.25 295 ASN A CA 1
ATOM 2435 C C . ASN A 1 295 ? -5.589 20.885 21.460 1.00 91.25 295 ASN A C 1
ATOM 2437 O O . ASN A 1 295 ? -5.692 20.740 22.673 1.00 91.25 295 ASN A O 1
ATOM 2441 N N . GLN A 1 296 ? -4.536 20.437 20.770 1.00 91.75 296 GLN A N 1
ATOM 2442 C CA . GLN A 1 296 ? -3.408 19.752 21.410 1.00 91.75 296 GLN A CA 1
ATOM 2443 C C . GLN A 1 296 ? -2.695 20.657 22.424 1.00 91.75 296 GLN A C 1
ATOM 2445 O O . GLN A 1 296 ? -2.413 20.231 23.540 1.00 91.75 296 GLN A O 1
ATOM 2450 N N . LEU A 1 297 ? -2.425 21.914 22.055 1.00 94.19 297 LEU A N 1
ATOM 2451 C CA . LEU A 1 297 ? -1.789 22.883 22.950 1.00 94.19 297 LEU A CA 1
ATOM 2452 C C . LEU A 1 297 ? -2.669 23.219 24.155 1.00 94.19 297 LEU A C 1
ATOM 2454 O O . LEU A 1 297 ? -2.147 23.342 25.258 1.00 94.19 297 LEU A O 1
ATOM 2458 N N . ASP A 1 298 ? -3.977 23.362 23.957 1.00 94.50 298 ASP A N 1
ATOM 2459 C CA . ASP A 1 298 ? -4.922 23.654 25.036 1.00 94.50 298 ASP A CA 1
ATOM 2460 C C . ASP A 1 298 ? -5.004 22.478 26.026 1.00 94.50 298 ASP A C 1
ATOM 2462 O O . ASP A 1 298 ? -4.955 22.699 27.235 1.00 94.50 298 ASP A O 1
ATOM 2466 N N . TYR A 1 299 ? -5.005 21.233 25.533 1.00 91.94 299 TYR A N 1
ATOM 2467 C CA . TYR A 1 299 ? -4.921 20.045 26.387 1.00 91.94 299 TYR A CA 1
ATOM 2468 C C . TYR A 1 299 ? -3.606 19.996 27.179 1.00 91.94 299 TYR A C 1
ATOM 2470 O O . TYR A 1 299 ? -3.631 19.852 28.397 1.00 91.94 299 TYR A O 1
ATOM 2478 N N . ILE A 1 300 ? -2.455 20.214 26.529 1.00 93.50 300 ILE A N 1
ATOM 2479 C CA . ILE A 1 300 ? -1.151 20.267 27.217 1.00 93.50 300 ILE A CA 1
ATOM 2480 C C . ILE A 1 300 ? -1.147 21.351 28.299 1.00 93.50 300 ILE A C 1
ATOM 2482 O O . ILE A 1 300 ? -0.691 21.099 29.411 1.00 93.50 300 ILE A O 1
ATOM 2486 N N . LYS A 1 301 ? -1.680 22.544 28.003 1.00 95.44 301 LYS A N 1
ATOM 2487 C CA . LYS A 1 301 ? -1.796 23.616 28.998 1.00 95.44 301 LYS A CA 1
ATOM 2488 C C . LYS A 1 301 ? -2.627 23.166 30.192 1.00 95.44 301 LYS A C 1
ATOM 2490 O O . LYS A 1 301 ? -2.158 23.354 31.295 1.00 95.44 301 LYS A O 1
ATOM 2495 N N . SER A 1 302 ? -3.774 22.519 29.984 1.00 95.56 302 SER A N 1
ATOM 2496 C CA . SER A 1 302 ? -4.617 22.047 31.096 1.00 95.56 302 SER A CA 1
ATOM 2497 C C . SER A 1 302 ? -3.964 21.003 32.009 1.00 95.56 302 SER A C 1
ATOM 2499 O O . SER A 1 302 ? -4.431 20.805 33.126 1.00 95.56 302 SER A O 1
ATOM 2501 N N . LEU A 1 303 ? -2.908 20.324 31.549 1.00 94.19 303 LEU A N 1
ATOM 2502 C CA . LEU A 1 303 ? -2.187 19.328 32.344 1.00 94.19 303 LEU A CA 1
ATOM 2503 C C . LEU A 1 303 ? -1.046 19.928 33.175 1.00 94.19 303 LEU A C 1
ATOM 2505 O O . LEU A 1 303 ? -0.696 19.367 34.211 1.00 94.19 303 LEU A O 1
ATOM 2509 N N . PHE A 1 304 ? -0.437 21.021 32.709 1.00 95.31 304 PHE A N 1
ATOM 2510 C CA . PHE A 1 304 ? 0.821 21.537 33.267 1.00 95.31 304 PHE A CA 1
ATOM 2511 C C . PHE A 1 304 ? 0.785 23.016 33.677 1.00 95.31 304 PHE A C 1
ATOM 2513 O O . PHE A 1 304 ? 1.747 23.476 34.291 1.00 95.31 304 PHE A O 1
ATOM 2520 N N . ASN A 1 305 ? -0.284 23.750 33.353 1.00 84.62 305 ASN A N 1
ATOM 2521 C CA . ASN A 1 305 ? -0.497 25.161 33.692 1.00 84.62 305 ASN A CA 1
ATOM 2522 C C . ASN A 1 305 ? -1.857 25.360 34.367 1.00 84.62 305 ASN A C 1
ATOM 2524 O O . ASN A 1 305 ? -1.955 26.330 35.147 1.00 84.62 305 ASN A O 1
#

Mean predicted aligned error: 5.03 Å

Radius of gyration: 23.66 Å; Cα contacts (8 Å, |Δi|>4): 480; chains: 1; bounding box: 54×50×60 Å

InterPro domains:
  IPR038763 DHH phosphoesterase superfamily [SSF64182] (2-301)
  IPR052968 Nucleotide metabolism enzyme [PTHR42146] (4-294)